Protein AF-A0A5Q4EZ90-F1 (afdb_monomer_lite)

Secondary structure (DSSP, 8-state):
-----------------------PPPP------------------PPPP--PPPP--EE---S-------------------S-PPPPPPPHHHHTTS----TTSPPPHHHHHHHHHHHT-TTS-TTPPPHHHHHHHHHHHHHSSSPPPHHHHGGGGG-S--TT--S-SSHHHHHHHHHHHHHHHHHHHHHHHH-GGG-----EEEEETTEEEEEHHHHHHHHHHHHGGGHHHHHHHHH-TTGGGGTHHHHHHHS-HHHHHHHEESSGGGGGSHHHHHHHHHHHHHHHHHHTTGGG-

Radius of gyration: 25.62 Å; chains: 1; bounding box: 93×75×55 Å

Foldseek 3Di:
DDDDDDDDDYDDDDDDDDDDDDDDDDDDDDDPDDFQFDDDDDDDDDDDDDDDDDDDWDFDDPDPDDPDPPPDDDDDDDDDDDDDDDPDPDPPVVLCPPDPPPLQDADDSVLLVVLQVLQPDPLADPQQAHSLLLLLLLLLCLLFQDNDDCVLPVVPNRPDDDPPRDSDPDSVRVSSNVSSSSSSSNNSNCCLVPPLVRDAGRFGWDQDPNDIHTQLQSSLLSNVVNCVSCVVRCVVQVVDPVSVVLSLLSVCSPDPVVVSCVRIDDVSVCSVDPNSSVSNSVSSSVSSVVSVVSHVD

Sequence (297 aa):
MMEIEQQRAEPAHQRLPHGHCPRQPPRSGTAIGHVRLRVGSARSQRPSPQHQAMPSIVCQSDREHSVSMAFGFPRATATCAHGNVAPEPEPWNTVMSSHPPDVTRPLDEQELDELEDYLNRESLPEDTMSLATLHGFLTAIVVGPSQTPPEHWLGRIWGDLEPEVALFVSEEEAGRITHLLFRLMNSIALELAERPAEFSPIHAAAEEDGEEIVLPEFWCEGFVRGTLVDRDSWQGLFDSREDALLVLPILAHAVERNEFESEVTGPTEVFWSDEGLELISQSTVALHAYWSPARSG

Structure (mmCIF, N/CA/C/O backbone):
data_AF-A0A5Q4EZ90-F1
#
_entry.id   AF-A0A5Q4EZ90-F1
#
loop_
_atom_site.group_PDB
_atom_site.id
_atom_site.type_symbol
_atom_site.label_atom_id
_atom_site.label_alt_id
_atom_site.label_comp_id
_atom_site.label_asym_id
_atom_site.label_entity_id
_atom_site.label_seq_id
_atom_site.pdbx_PDB_ins_code
_atom_site.Cartn_x
_atom_site.Cartn_y
_atom_site.Cartn_z
_atom_site.occupancy
_atom_site.B_iso_or_equiv
_atom_site.auth_seq_id
_atom_site.auth_comp_id
_atom_site.auth_asym_id
_atom_site.auth_atom_id
_atom_site.pdbx_PDB_model_num
ATOM 1 N N . MET A 1 1 ? 66.400 47.197 1.499 1.00 37.62 1 MET A N 1
ATOM 2 C CA . MET A 1 1 ? 66.056 46.531 2.772 1.00 37.62 1 MET A CA 1
ATOM 3 C C . MET A 1 1 ? 64.893 45.593 2.439 1.00 37.62 1 MET A C 1
ATOM 5 O O . MET A 1 1 ? 63.754 45.986 2.605 1.00 37.62 1 MET A O 1
ATOM 9 N N . MET A 1 2 ? 65.100 44.615 1.549 1.00 24.64 2 MET A N 1
ATOM 10 C CA . MET A 1 2 ? 65.705 43.282 1.764 1.00 24.64 2 MET A CA 1
ATOM 11 C C . MET A 1 2 ? 64.886 42.396 2.713 1.00 24.64 2 MET A C 1
ATOM 13 O O . MET A 1 2 ? 64.922 42.595 3.922 1.00 24.64 2 MET A O 1
ATOM 17 N N . GLU A 1 3 ? 64.192 41.428 2.111 1.00 36.31 3 GLU A N 1
ATOM 18 C CA . GLU A 1 3 ? 63.619 40.214 2.710 1.00 36.31 3 GLU A CA 1
ATOM 19 C C . GLU A 1 3 ? 64.728 39.179 3.000 1.00 36.31 3 GLU A C 1
ATOM 21 O O . GLU A 1 3 ? 65.625 39.066 2.168 1.00 36.31 3 GLU A O 1
ATOM 26 N N . ILE A 1 4 ? 64.639 38.414 4.108 1.00 30.59 4 ILE A N 1
ATOM 27 C CA . ILE A 1 4 ? 65.369 37.154 4.441 1.00 30.59 4 ILE A CA 1
ATOM 28 C C . ILE A 1 4 ? 64.595 36.436 5.585 1.00 30.59 4 ILE A C 1
ATOM 30 O O . ILE A 1 4 ? 64.136 37.140 6.481 1.00 30.59 4 ILE A O 1
ATOM 34 N N . GLU A 1 5 ? 64.425 35.104 5.721 1.00 32.78 5 GLU A N 1
ATOM 35 C CA . GLU A 1 5 ? 64.433 33.930 4.811 1.00 32.78 5 GLU A CA 1
ATOM 36 C C . GLU A 1 5 ? 63.674 32.733 5.481 1.00 32.78 5 GLU A C 1
ATOM 38 O O . GLU A 1 5 ? 63.707 32.575 6.695 1.00 32.78 5 GLU A O 1
ATOM 43 N N . GLN A 1 6 ? 63.041 31.876 4.662 1.00 36.78 6 GLN A N 1
ATOM 44 C CA . GLN A 1 6 ? 62.952 30.390 4.737 1.00 36.78 6 GLN A CA 1
ATOM 45 C C . GLN A 1 6 ? 62.430 29.581 5.966 1.00 36.78 6 GLN A C 1
ATOM 47 O O . GLN A 1 6 ? 63.052 29.462 7.013 1.00 36.78 6 GLN A O 1
ATOM 52 N N . GLN A 1 7 ? 61.354 28.825 5.683 1.00 35.12 7 GLN A N 1
ATOM 53 C CA . GLN A 1 7 ? 61.216 27.345 5.744 1.00 35.12 7 GLN A CA 1
ATOM 54 C C . GLN A 1 7 ? 61.821 26.500 6.895 1.00 35.12 7 GLN A C 1
ATOM 56 O O . GLN A 1 7 ? 63.036 26.358 7.009 1.00 35.12 7 GLN A O 1
ATOM 61 N N . ARG A 1 8 ? 60.971 25.638 7.491 1.00 31.30 8 ARG A N 1
ATOM 62 C CA . ARG A 1 8 ? 61.194 24.168 7.496 1.00 31.30 8 ARG A CA 1
ATOM 63 C C . ARG A 1 8 ? 59.901 23.374 7.749 1.00 31.30 8 ARG A C 1
ATOM 65 O O . ARG A 1 8 ? 58.984 23.893 8.374 1.00 31.30 8 ARG A O 1
ATOM 72 N N . ALA A 1 9 ? 59.847 22.127 7.276 1.00 30.36 9 ALA A N 1
ATOM 73 C CA . ALA A 1 9 ? 58.706 21.216 7.421 1.00 30.36 9 ALA A CA 1
ATOM 74 C C . ALA A 1 9 ? 59.038 19.982 8.290 1.00 30.36 9 ALA A C 1
ATOM 76 O O . ALA A 1 9 ? 60.169 19.505 8.229 1.00 30.36 9 ALA A O 1
ATOM 77 N N . GLU A 1 10 ? 58.006 19.473 8.987 1.00 31.11 10 GLU A N 1
ATOM 78 C CA . GLU A 1 10 ? 57.749 18.057 9.361 1.00 31.11 10 GLU A CA 1
ATOM 79 C C . GLU A 1 10 ? 58.745 17.255 10.254 1.00 31.11 10 GLU A C 1
ATOM 81 O O . GLU A 1 10 ? 59.905 17.644 10.391 1.00 31.11 10 GLU A O 1
ATOM 86 N N . PRO A 1 11 ? 58.357 16.083 10.837 1.00 43.47 11 PRO A N 1
ATOM 87 C CA . PRO A 1 11 ? 57.003 15.536 11.093 1.00 43.47 11 PRO A CA 1
ATOM 88 C C . PRO A 1 11 ? 56.773 14.859 12.488 1.00 43.47 11 PRO A C 1
ATOM 90 O O . PRO A 1 11 ? 57.701 14.548 13.227 1.00 43.47 11 PRO A O 1
ATOM 93 N N . ALA A 1 12 ? 55.501 14.495 12.736 1.00 33.19 12 ALA A N 1
ATOM 94 C CA . ALA A 1 12 ? 55.002 13.278 13.420 1.00 33.19 12 ALA A CA 1
ATOM 95 C C . ALA A 1 12 ? 55.087 13.028 14.961 1.00 33.19 12 ALA A C 1
ATOM 97 O O . ALA A 1 12 ? 56.001 13.417 15.678 1.00 33.19 12 ALA A O 1
ATOM 98 N N . HIS A 1 13 ? 54.110 12.207 15.395 1.00 32.62 13 HIS A N 1
ATOM 99 C CA . HIS A 1 13 ? 54.009 11.373 16.614 1.00 32.62 13 HIS A CA 1
ATOM 100 C C . HIS A 1 13 ? 53.613 11.985 17.977 1.00 32.62 13 HIS A C 1
ATOM 102 O O . HIS A 1 13 ? 54.459 12.199 18.843 1.00 32.62 13 HIS A O 1
ATOM 108 N N . GLN A 1 14 ? 52.303 11.985 18.269 1.00 34.34 14 GLN A N 1
ATOM 109 C CA . GLN A 1 14 ? 51.733 11.696 19.603 1.00 34.34 14 GLN A CA 1
ATOM 110 C C . GLN A 1 14 ? 50.512 10.768 19.418 1.00 34.34 14 GLN A C 1
ATOM 112 O O . GLN A 1 14 ? 49.566 11.121 18.732 1.00 34.34 14 GLN A O 1
ATOM 117 N N . ARG A 1 15 ? 50.637 9.470 19.735 1.00 31.86 15 ARG A N 1
ATOM 118 C CA . ARG A 1 15 ? 50.355 8.826 21.041 1.00 31.86 15 ARG A CA 1
ATOM 119 C C . ARG A 1 15 ? 48.855 8.655 21.333 1.00 31.86 15 ARG A C 1
ATOM 121 O O . ARG A 1 15 ? 48.231 9.525 21.926 1.00 31.86 15 ARG A O 1
ATOM 128 N N . LEU A 1 16 ? 48.339 7.463 21.022 1.00 34.03 16 LEU A N 1
ATOM 129 C CA . LEU A 1 16 ? 47.136 6.911 21.656 1.00 34.03 16 LEU A CA 1
ATOM 130 C C . LEU A 1 16 ? 47.405 6.621 23.146 1.00 34.03 16 LEU A C 1
ATOM 132 O O . LEU A 1 16 ? 48.451 6.044 23.462 1.00 34.03 16 LEU A O 1
ATOM 136 N N . PRO A 1 17 ? 46.455 6.911 24.047 1.00 34.31 17 PRO A N 1
ATOM 137 C CA . PRO A 1 17 ? 46.320 6.229 25.325 1.00 34.31 17 PRO A CA 1
ATOM 138 C C . PRO A 1 17 ? 45.136 5.245 25.295 1.00 34.31 17 PRO A C 1
ATOM 140 O O . PRO A 1 17 ? 44.018 5.603 24.934 1.00 34.31 17 PRO A O 1
ATOM 143 N N . HIS A 1 18 ? 45.367 4.001 25.717 1.00 34.03 18 HIS A N 1
ATOM 144 C CA . HIS A 1 18 ? 44.286 3.056 26.022 1.00 34.03 18 HIS A CA 1
ATOM 145 C C . HIS A 1 18 ? 43.546 3.482 27.301 1.00 34.03 18 HIS A C 1
ATOM 147 O O . HIS A 1 18 ? 44.197 3.870 28.271 1.00 34.03 18 HIS A O 1
ATOM 153 N N . GLY A 1 19 ? 42.219 3.314 27.361 1.00 29.20 19 GLY A N 1
ATOM 154 C CA . GLY A 1 19 ? 41.485 3.505 28.616 1.00 29.20 19 GLY A CA 1
ATOM 155 C C . GLY A 1 19 ? 39.963 3.375 28.531 1.00 29.20 19 GLY A C 1
ATOM 156 O O . GLY A 1 19 ? 39.289 4.339 28.211 1.00 29.20 19 GLY A O 1
ATOM 157 N N . HIS A 1 20 ? 39.460 2.207 28.945 1.00 29.45 20 HIS A N 1
ATOM 158 C CA . HIS A 1 20 ? 38.095 1.932 29.431 1.00 29.45 20 HIS A CA 1
ATOM 159 C C . HIS A 1 20 ? 36.878 2.091 28.494 1.00 29.45 20 HIS A C 1
ATOM 161 O O . HIS A 1 20 ? 36.493 3.173 28.073 1.00 29.45 20 HIS A O 1
ATOM 167 N N . CYS A 1 21 ? 36.165 0.971 28.339 1.00 36.47 21 CYS A N 1
ATOM 168 C CA . CYS A 1 21 ? 34.733 0.930 28.043 1.00 36.47 21 CYS A CA 1
ATOM 169 C C . CYS A 1 21 ? 33.926 1.467 29.240 1.00 36.47 21 CYS A C 1
ATOM 171 O O . CYS A 1 21 ? 34.202 1.080 30.383 1.00 36.47 21 CYS A O 1
ATOM 173 N N . PRO A 1 22 ? 32.897 2.292 28.984 1.00 33.47 22 PRO A N 1
ATOM 174 C CA . PRO A 1 22 ? 31.668 2.164 29.755 1.00 33.47 22 PRO A CA 1
ATOM 175 C C . PRO A 1 22 ? 30.370 2.329 28.937 1.00 33.47 22 PRO A C 1
ATOM 177 O O . PRO A 1 22 ? 30.147 3.354 28.306 1.00 33.47 22 PRO A O 1
ATOM 180 N N . ARG A 1 23 ? 29.448 1.393 29.205 1.00 30.19 23 ARG A N 1
ATOM 181 C CA . ARG A 1 23 ? 27.978 1.557 29.276 1.00 30.19 23 ARG A CA 1
ATOM 182 C C . ARG A 1 23 ? 27.154 1.603 27.979 1.00 30.19 23 ARG A C 1
ATOM 184 O O . ARG A 1 23 ? 27.494 2.222 26.983 1.00 30.19 23 ARG A O 1
ATOM 191 N N . GLN A 1 24 ? 26.016 0.919 28.095 1.00 31.03 24 GLN A N 1
ATOM 192 C CA . GLN A 1 24 ? 24.891 0.854 27.164 1.00 31.03 24 GLN A CA 1
ATOM 193 C C . GLN A 1 24 ? 24.251 2.241 26.952 1.00 31.03 24 GLN A C 1
ATOM 195 O O . GLN A 1 24 ? 24.265 3.045 27.891 1.00 31.03 24 GLN A O 1
ATOM 200 N N . PRO A 1 25 ? 23.600 2.495 25.801 1.00 32.81 25 PRO A N 1
ATOM 201 C CA . PRO A 1 25 ? 22.589 3.545 25.705 1.00 32.81 25 PRO A CA 1
ATOM 202 C C . PRO A 1 25 ? 21.359 3.188 26.574 1.00 32.81 25 PRO A C 1
ATOM 204 O O . PRO A 1 25 ? 21.117 2.006 26.847 1.00 32.81 25 PRO A O 1
ATOM 207 N N . PRO A 1 26 ? 20.599 4.182 27.065 1.00 31.34 26 PRO A N 1
ATOM 208 C CA . PRO A 1 26 ? 19.527 3.960 28.033 1.00 31.34 26 PRO A CA 1
ATOM 209 C C . PRO A 1 26 ? 18.243 3.392 27.408 1.00 31.34 26 PRO A C 1
ATOM 211 O O . PRO A 1 26 ? 17.870 3.737 26.292 1.00 31.34 26 PRO A O 1
ATOM 214 N N . ARG A 1 27 ? 17.510 2.591 28.193 1.00 33.97 27 ARG A N 1
ATOM 215 C CA . ARG A 1 27 ? 16.071 2.349 27.998 1.00 33.97 27 ARG A CA 1
ATOM 216 C C . ARG A 1 27 ? 15.270 3.434 28.722 1.00 33.97 27 ARG A C 1
ATOM 218 O O . ARG A 1 27 ? 15.378 3.505 29.942 1.00 33.97 27 ARG A O 1
ATOM 225 N N . SER A 1 28 ? 14.472 4.186 27.961 1.00 31.95 28 SER A N 1
ATOM 226 C CA . SER A 1 28 ? 13.398 5.147 28.315 1.00 31.95 28 SER A CA 1
ATOM 227 C C . SER A 1 28 ? 13.535 6.332 27.349 1.00 31.95 28 SER A C 1
ATOM 229 O O . SER A 1 28 ? 14.635 6.864 27.242 1.00 31.95 28 SER A O 1
ATOM 231 N N . GLY A 1 29 ? 12.524 6.828 26.651 1.00 24.14 29 GLY A N 1
ATOM 232 C CA . GLY A 1 29 ? 11.083 6.663 26.810 1.00 24.14 29 GLY A CA 1
ATOM 233 C C . GLY A 1 29 ? 10.426 8.014 26.499 1.00 24.14 29 GLY A C 1
ATOM 234 O O . GLY A 1 29 ? 10.921 9.038 26.961 1.00 24.14 29 GLY A O 1
ATOM 235 N N . THR A 1 30 ? 9.334 7.990 25.735 1.00 28.89 30 THR A N 1
ATOM 236 C CA . THR A 1 30 ? 8.411 9.116 25.495 1.00 28.89 30 THR A CA 1
ATOM 237 C C . THR A 1 30 ? 8.970 10.356 24.777 1.00 28.89 30 THR A C 1
ATOM 239 O O . THR A 1 30 ? 9.456 11.302 25.393 1.00 28.89 30 THR A O 1
ATOM 242 N N . ALA A 1 31 ? 8.697 10.424 23.474 1.00 23.52 31 ALA A N 1
ATOM 243 C CA . ALA A 1 31 ? 8.314 11.663 22.802 1.00 23.52 31 ALA A CA 1
ATOM 244 C C . ALA A 1 31 ? 7.257 11.309 21.744 1.00 23.52 31 ALA A C 1
ATOM 246 O O . ALA A 1 31 ? 7.601 10.906 20.638 1.00 23.52 31 ALA A O 1
ATOM 247 N N . ILE A 1 32 ? 5.972 11.398 22.106 1.00 30.72 32 ILE A N 1
ATOM 248 C CA . ILE A 1 32 ? 4.878 11.278 21.135 1.00 30.72 32 ILE A CA 1
ATOM 249 C C . ILE A 1 32 ? 4.871 12.584 20.339 1.00 30.72 32 ILE A C 1
ATOM 251 O O . ILE A 1 32 ? 4.375 13.608 20.813 1.00 30.72 32 ILE A O 1
ATOM 255 N N . GLY A 1 33 ? 5.505 12.564 19.168 1.00 24.33 33 GLY A N 1
ATOM 256 C CA . GLY A 1 33 ? 5.321 13.595 18.157 1.00 24.33 33 GLY A CA 1
ATOM 257 C C . GLY A 1 33 ? 3.966 13.381 17.496 1.00 24.33 33 GLY A C 1
ATOM 258 O O . GLY A 1 33 ? 3.669 12.273 17.060 1.00 24.33 33 GLY A O 1
ATOM 259 N N . HIS A 1 34 ? 3.138 14.422 17.438 1.00 28.33 34 HIS A N 1
ATOM 260 C CA . HIS A 1 34 ? 1.923 14.372 16.634 1.00 28.33 34 HIS A CA 1
ATOM 261 C C . HIS A 1 34 ? 2.324 14.349 15.158 1.00 28.33 34 HIS A C 1
ATOM 263 O O . HIS A 1 34 ? 2.728 15.382 14.621 1.00 28.33 34 HIS A O 1
ATOM 269 N N . VAL A 1 35 ? 2.201 13.186 14.517 1.00 29.05 35 VAL A N 1
ATOM 270 C CA . VAL A 1 35 ? 2.175 13.106 13.056 1.00 29.05 35 VAL A CA 1
ATOM 271 C C . VAL A 1 35 ? 0.985 13.941 12.588 1.00 29.05 35 VAL A C 1
ATOM 273 O O . VAL A 1 35 ? -0.100 13.883 13.165 1.00 29.05 35 VAL A O 1
ATOM 276 N N . ARG A 1 36 ? 1.214 14.800 11.597 1.00 28.64 36 ARG A N 1
ATOM 277 C CA . ARG A 1 36 ? 0.148 15.518 10.903 1.00 28.64 36 ARG A CA 1
ATOM 278 C C . ARG A 1 36 ? 0.074 14.969 9.499 1.00 28.64 36 ARG A C 1
ATOM 280 O O . ARG A 1 36 ? 0.911 15.311 8.668 1.00 28.64 36 ARG A O 1
ATOM 287 N N . LEU A 1 37 ? -0.951 14.177 9.225 1.00 28.17 37 LEU A N 1
ATOM 288 C CA . LEU A 1 37 ? -1.293 13.856 7.853 1.00 28.17 37 LEU A CA 1
ATOM 289 C C . LEU A 1 37 ? -1.642 15.133 7.096 1.00 28.17 37 LEU A C 1
ATOM 291 O O . LEU A 1 37 ? -2.328 16.032 7.594 1.00 28.17 37 LEU A O 1
ATOM 295 N N . ARG A 1 38 ? -1.183 15.201 5.850 1.00 36.47 38 ARG A N 1
ATOM 296 C CA . ARG A 1 38 ? -1.603 16.239 4.921 1.00 36.47 38 ARG A CA 1
ATOM 297 C C . ARG A 1 38 ? -1.860 15.642 3.553 1.00 36.47 38 ARG A C 1
ATOM 299 O O . ARG A 1 38 ? -0.942 15.203 2.868 1.00 36.47 38 ARG A O 1
ATOM 306 N N . VAL A 1 39 ? -3.113 15.713 3.115 1.00 30.88 39 VAL A N 1
ATOM 307 C CA . VAL A 1 39 ? -3.498 15.339 1.752 1.00 30.88 39 VAL A CA 1
ATOM 308 C C . VAL A 1 39 ? -2.927 16.378 0.778 1.00 30.88 39 VAL A C 1
ATOM 310 O O . VAL A 1 39 ? -3.417 17.504 0.654 1.00 30.88 39 VAL A O 1
ATOM 313 N N . GLY A 1 40 ? -1.829 16.024 0.110 1.00 27.34 40 GLY A N 1
ATOM 314 C CA . GLY A 1 40 ? -1.110 16.912 -0.800 1.00 27.34 40 GLY A CA 1
ATOM 315 C C . GLY A 1 40 ? -1.835 17.117 -2.133 1.00 27.34 40 GLY A C 1
ATOM 316 O O . GLY A 1 40 ? -1.675 16.326 -3.056 1.00 27.34 40 GLY A O 1
ATOM 317 N N . SER A 1 41 ? -2.576 18.221 -2.300 1.00 30.38 41 SER A N 1
ATOM 318 C CA . SER A 1 41 ? -3.126 18.578 -3.619 1.00 30.38 41 SER A CA 1
ATOM 319 C C . SER A 1 41 ? -2.026 19.107 -4.558 1.00 30.38 41 SER A C 1
ATOM 321 O O . SER A 1 41 ? -1.677 20.296 -4.521 1.00 30.38 41 SER A O 1
ATOM 323 N N . ALA A 1 42 ? -1.494 18.260 -5.437 1.00 33.06 42 ALA A N 1
ATOM 324 C CA . ALA A 1 42 ? -0.508 18.677 -6.430 1.00 33.06 42 ALA A CA 1
ATOM 325 C C . ALA A 1 42 ? -1.124 19.640 -7.470 1.00 33.06 42 ALA A C 1
ATOM 327 O O . ALA A 1 42 ? -2.090 19.322 -8.167 1.00 33.06 42 ALA A O 1
ATOM 328 N N . ARG A 1 43 ? -0.563 20.850 -7.614 1.00 28.62 43 ARG A N 1
ATOM 329 C CA . ARG A 1 43 ? -1.000 21.797 -8.656 1.00 28.62 43 ARG A CA 1
ATOM 330 C C . ARG A 1 43 ? -0.368 21.455 -10.002 1.00 28.62 43 ARG A C 1
ATOM 332 O O . ARG A 1 43 ? 0.782 21.802 -10.250 1.00 28.62 43 ARG A O 1
ATOM 339 N N . SER A 1 44 ? -1.175 20.885 -10.897 1.00 28.80 44 SER A N 1
ATOM 340 C CA . SER A 1 44 ? -0.841 20.617 -12.303 1.00 28.80 44 SER A CA 1
ATOM 341 C C . SER A 1 44 ? -0.062 21.759 -12.985 1.00 28.80 44 SER A C 1
ATOM 343 O O . SER A 1 44 ? -0.634 22.805 -13.318 1.00 28.80 44 SER A O 1
ATOM 345 N N . GLN A 1 45 ? 1.190 21.486 -13.354 1.00 30.33 45 GLN A N 1
ATOM 346 C CA . GLN A 1 45 ? 1.814 22.045 -14.552 1.00 30.33 45 GLN A CA 1
ATOM 347 C C . GLN A 1 45 ? 2.178 20.884 -15.480 1.00 30.33 45 GLN A C 1
ATOM 349 O O . GLN A 1 45 ? 2.948 20.007 -15.111 1.00 30.33 45 GLN A O 1
ATOM 354 N N . ARG A 1 46 ? 1.585 20.855 -16.679 1.00 28.72 46 ARG A N 1
ATOM 355 C CA . ARG A 1 46 ? 1.780 19.770 -17.653 1.00 28.72 46 ARG A CA 1
ATOM 356 C C . ARG A 1 46 ? 3.172 19.828 -18.297 1.00 28.72 46 ARG A C 1
ATOM 358 O O . ARG A 1 46 ? 3.486 20.859 -18.896 1.00 28.72 46 ARG A O 1
ATOM 365 N N . PRO A 1 47 ? 3.902 18.706 -18.374 1.00 28.70 47 PRO A N 1
ATOM 366 C CA . PRO A 1 47 ? 4.832 18.437 -19.462 1.00 28.70 47 PRO A CA 1
ATOM 367 C C . PRO A 1 47 ? 4.083 17.852 -20.674 1.00 28.70 47 PRO A C 1
ATOM 369 O O . PRO A 1 47 ? 3.052 17.191 -20.543 1.00 28.70 47 PRO A O 1
ATOM 372 N N . SER A 1 48 ? 4.605 18.090 -21.878 1.00 24.75 48 SER A N 1
ATOM 373 C CA . SER A 1 48 ? 4.121 17.452 -23.113 1.00 24.75 48 SER A CA 1
ATOM 374 C C . SER A 1 48 ? 4.691 16.033 -23.255 1.00 24.75 48 SER A C 1
ATOM 376 O O . SER A 1 48 ? 5.824 15.806 -22.829 1.00 24.75 48 SER A O 1
ATOM 378 N N . PRO A 1 49 ? 3.982 15.087 -23.900 1.00 29.89 49 PRO A N 1
ATOM 379 C CA . PRO A 1 49 ? 4.429 13.702 -23.971 1.00 29.89 49 PRO A CA 1
ATOM 380 C C . PRO A 1 49 ? 5.653 13.555 -24.880 1.00 29.89 49 PRO A C 1
ATOM 382 O O . PRO A 1 49 ? 5.590 13.807 -26.085 1.00 29.89 49 PRO A O 1
ATOM 385 N N . GLN A 1 50 ? 6.754 13.078 -24.307 1.00 29.03 50 GLN A N 1
ATOM 386 C CA . GLN A 1 50 ? 7.834 12.434 -25.044 1.00 29.03 50 GLN A CA 1
ATOM 387 C C . GLN A 1 50 ? 7.970 11.018 -24.492 1.00 29.03 50 GLN A C 1
ATOM 389 O O . GLN A 1 50 ? 8.192 10.848 -23.298 1.00 29.03 50 GLN A O 1
ATOM 394 N N . HIS A 1 51 ? 7.825 10.003 -25.349 1.00 32.16 51 HIS A N 1
ATOM 395 C CA . HIS A 1 51 ? 8.204 8.640 -24.986 1.00 32.16 51 HIS A CA 1
ATOM 396 C C . HIS A 1 51 ? 9.718 8.605 -24.755 1.00 32.16 51 HIS A C 1
ATOM 398 O O . HIS A 1 51 ? 10.491 8.533 -25.710 1.00 32.16 51 HIS A O 1
ATOM 404 N N . GLN A 1 52 ? 10.131 8.653 -23.492 1.00 28.58 52 GLN A N 1
ATOM 405 C CA . GLN A 1 52 ? 11.463 8.224 -23.095 1.00 28.58 52 GLN A CA 1
ATOM 406 C C . GLN A 1 52 ? 11.385 6.731 -22.785 1.00 28.58 52 GLN A C 1
ATOM 408 O O . GLN A 1 52 ? 10.585 6.299 -21.960 1.00 28.58 52 GLN A O 1
ATOM 413 N N . ALA A 1 53 ? 12.169 5.936 -23.509 1.00 27.48 53 ALA A N 1
ATOM 414 C CA . ALA A 1 53 ? 12.322 4.524 -23.196 1.00 27.48 53 ALA A CA 1
ATOM 415 C C . ALA A 1 53 ? 13.146 4.393 -21.909 1.00 27.48 53 ALA A C 1
ATOM 417 O O . ALA A 1 53 ? 14.195 5.030 -21.791 1.00 27.48 53 ALA A O 1
ATOM 418 N N . MET A 1 54 ? 12.686 3.557 -20.976 1.00 27.52 54 MET A N 1
ATOM 419 C CA . MET A 1 54 ? 13.436 3.218 -19.765 1.00 27.52 54 MET A CA 1
ATOM 420 C C . MET A 1 54 ? 14.840 2.697 -20.135 1.00 27.52 54 MET A C 1
ATOM 422 O O . MET A 1 54 ? 14.952 1.831 -21.013 1.00 27.52 54 MET A O 1
ATOM 426 N N . PRO A 1 55 ? 15.921 3.189 -19.501 1.00 30.02 55 PRO A N 1
ATOM 427 C CA . PRO A 1 55 ? 17.249 2.618 -19.688 1.00 30.02 55 PRO A CA 1
ATOM 428 C C . PRO A 1 55 ? 17.275 1.179 -19.156 1.00 30.02 55 PRO A C 1
ATOM 430 O O . PRO A 1 55 ? 16.659 0.863 -18.142 1.00 30.02 55 PRO A O 1
ATOM 433 N N . SER A 1 56 ? 17.983 0.288 -19.851 1.00 31.23 56 SER A N 1
ATOM 434 C CA . SER A 1 56 ? 17.920 -1.154 -19.593 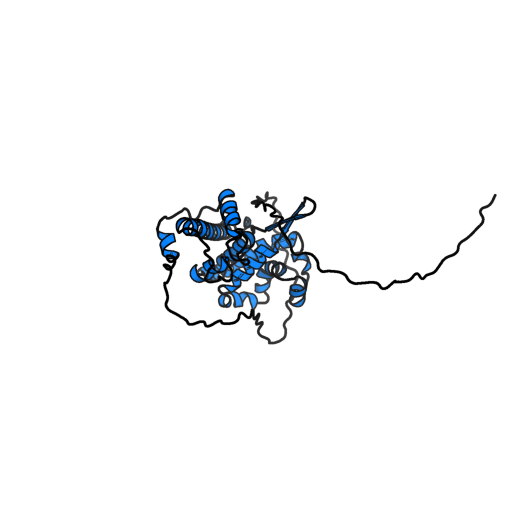1.00 31.23 56 SER A CA 1
ATOM 435 C C . SER A 1 56 ? 18.488 -1.549 -18.221 1.00 31.23 56 SER A C 1
ATOM 437 O O . SER A 1 56 ? 19.703 -1.651 -18.051 1.00 31.23 56 SER A O 1
ATOM 439 N N . ILE A 1 57 ? 17.595 -1.825 -17.269 1.00 37.75 57 ILE A N 1
ATOM 440 C CA . ILE A 1 57 ? 17.890 -2.476 -15.985 1.00 37.75 57 ILE A CA 1
ATOM 441 C C . ILE A 1 57 ? 18.015 -3.997 -16.205 1.00 37.75 57 ILE A C 1
ATOM 443 O O . ILE A 1 57 ? 17.386 -4.583 -17.092 1.00 37.75 57 ILE A O 1
ATOM 447 N N . VAL A 1 58 ? 18.888 -4.647 -15.436 1.00 37.28 58 VAL A N 1
ATOM 448 C CA . VAL A 1 58 ? 19.284 -6.051 -15.581 1.00 37.28 58 VAL A CA 1
ATOM 449 C C . VAL A 1 58 ? 19.175 -6.757 -14.226 1.00 37.28 58 VAL A C 1
ATOM 451 O O . VAL A 1 58 ? 20.041 -6.619 -13.365 1.00 37.28 58 VAL A O 1
ATOM 454 N N . CYS A 1 59 ? 18.140 -7.576 -14.043 1.00 35.75 59 CYS A N 1
ATOM 455 C CA . CYS A 1 59 ? 18.094 -8.541 -12.939 1.00 35.75 59 CYS A CA 1
ATOM 456 C C . CYS A 1 59 ? 19.125 -9.660 -13.179 1.00 35.75 59 CYS A C 1
ATOM 458 O O . CYS A 1 59 ? 19.256 -10.151 -14.310 1.00 35.75 59 CYS A O 1
ATOM 460 N N . GLN A 1 60 ? 19.862 -10.068 -12.141 1.00 34.12 60 GLN A N 1
ATOM 461 C CA . GLN A 1 60 ? 20.830 -11.164 -12.240 1.00 34.12 60 GLN A CA 1
ATOM 462 C C . GLN A 1 60 ? 20.185 -12.524 -11.942 1.00 34.12 60 GLN A C 1
ATOM 464 O O . GLN A 1 60 ? 19.997 -12.857 -10.780 1.00 34.12 60 GLN A O 1
ATOM 469 N N . SER A 1 61 ? 19.972 -13.368 -12.960 1.00 35.88 61 SER A N 1
ATOM 470 C CA . SER A 1 61 ? 19.950 -14.836 -12.776 1.00 35.88 61 SER A CA 1
ATOM 471 C C . SER A 1 61 ? 19.915 -15.639 -14.090 1.00 35.88 61 SER A C 1
ATOM 473 O O . SER A 1 61 ? 18.908 -16.226 -14.461 1.00 35.88 61 SER A O 1
ATOM 475 N N . ASP A 1 62 ? 21.073 -15.811 -14.740 1.00 32.94 62 ASP A N 1
ATOM 476 C CA . ASP A 1 62 ? 21.304 -16.961 -15.644 1.00 32.94 62 ASP A CA 1
ATOM 477 C C . ASP A 1 62 ? 21.774 -18.189 -14.831 1.00 32.94 62 ASP A C 1
ATOM 479 O O . ASP A 1 62 ? 22.863 -18.734 -15.037 1.00 32.94 62 ASP A O 1
ATOM 483 N N . ARG A 1 63 ? 20.972 -18.609 -13.840 1.00 29.78 63 ARG A N 1
ATOM 484 C CA . ARG A 1 63 ? 21.116 -19.896 -13.132 1.00 29.78 63 ARG A CA 1
ATOM 485 C C . ARG A 1 63 ? 19.753 -20.397 -12.678 1.00 29.78 63 ARG A C 1
ATOM 487 O O . ARG A 1 63 ? 19.073 -19.701 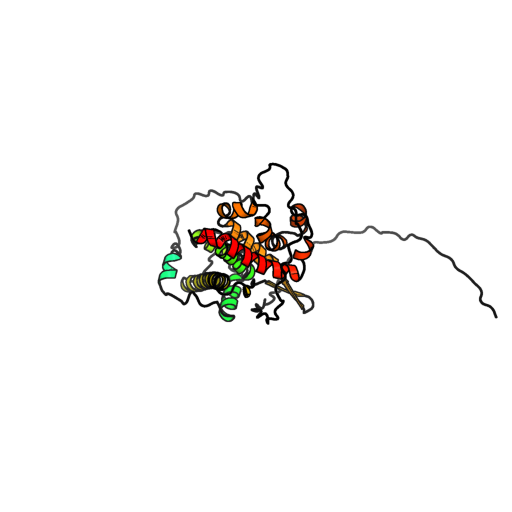-11.937 1.00 29.78 63 ARG A O 1
ATOM 494 N N . GLU A 1 64 ? 19.423 -21.635 -13.038 1.00 29.77 64 GLU A N 1
ATOM 495 C CA . GLU A 1 64 ? 18.213 -22.348 -12.606 1.00 29.77 64 GLU A CA 1
ATOM 496 C C . GLU A 1 64 ? 18.191 -22.567 -11.080 1.00 29.77 64 GLU A C 1
ATOM 498 O O . GLU A 1 64 ? 18.555 -23.628 -10.577 1.00 29.77 64 GLU A O 1
ATOM 503 N N . HIS A 1 65 ? 17.760 -21.555 -10.330 1.00 26.41 65 HIS A N 1
ATOM 504 C CA . HIS A 1 65 ? 17.342 -21.677 -8.939 1.00 26.41 65 HIS A CA 1
ATOM 505 C C . HIS A 1 65 ? 16.018 -20.934 -8.793 1.00 26.41 65 HIS A C 1
ATOM 507 O O . HIS A 1 65 ? 15.945 -19.734 -9.035 1.00 26.41 65 HIS A O 1
ATOM 513 N N . SER A 1 66 ? 14.973 -21.665 -8.404 1.00 25.25 66 SER A N 1
ATOM 514 C CA . SER A 1 66 ? 13.696 -21.082 -7.989 1.00 25.25 66 SER A CA 1
ATOM 515 C C . SER A 1 66 ? 13.953 -20.023 -6.913 1.00 25.25 66 SER A C 1
ATOM 517 O O . SER A 1 66 ? 14.537 -20.343 -5.873 1.00 25.25 66 SER A O 1
ATOM 519 N N . VAL A 1 67 ? 13.535 -18.778 -7.166 1.00 28.31 67 VAL A N 1
ATOM 520 C CA . VAL A 1 67 ? 13.649 -17.667 -6.210 1.00 28.31 67 VAL A CA 1
ATOM 521 C C . VAL A 1 67 ? 12.629 -17.883 -5.094 1.00 28.31 67 VAL A C 1
ATOM 523 O O . VAL A 1 67 ? 11.513 -17.370 -5.098 1.00 28.31 67 VAL A O 1
ATOM 526 N N . SER A 1 68 ? 13.007 -18.717 -4.131 1.00 27.31 68 SER A N 1
ATOM 527 C CA . SER A 1 68 ? 12.200 -19.014 -2.956 1.00 27.31 68 SER A CA 1
ATOM 528 C C . SER A 1 68 ? 12.527 -18.017 -1.844 1.00 27.31 68 SER A C 1
ATOM 530 O O . SER A 1 68 ? 13.338 -18.304 -0.963 1.00 27.31 68 SER A O 1
ATOM 532 N N . MET A 1 69 ? 11.882 -16.843 -1.864 1.00 30.67 69 MET A N 1
ATOM 533 C CA . MET A 1 69 ? 11.858 -15.949 -0.699 1.00 30.67 69 MET A CA 1
ATOM 534 C C . MET A 1 69 ? 11.051 -16.597 0.436 1.00 30.67 69 MET A C 1
ATOM 536 O O . MET A 1 69 ? 9.831 -16.416 0.564 1.00 30.67 69 MET A O 1
ATOM 540 N N . ALA A 1 70 ? 11.750 -17.404 1.231 1.00 26.67 70 ALA A N 1
ATOM 541 C CA . ALA A 1 70 ? 11.218 -18.167 2.347 1.00 26.67 70 ALA A CA 1
ATOM 542 C C . ALA A 1 70 ? 11.199 -17.330 3.637 1.00 26.67 70 ALA A C 1
ATOM 544 O O . ALA A 1 70 ? 12.062 -17.473 4.503 1.00 26.67 70 ALA A O 1
ATOM 545 N N . PHE A 1 71 ? 10.167 -16.498 3.795 1.00 32.81 71 PHE A N 1
ATOM 546 C CA . PHE A 1 71 ? 9.820 -15.907 5.090 1.00 32.81 71 PHE A CA 1
ATOM 547 C C . PHE A 1 71 ? 9.288 -17.012 6.016 1.00 32.81 71 PHE A C 1
ATOM 549 O O . PHE A 1 71 ? 8.133 -17.433 5.929 1.00 32.81 71 PHE A O 1
ATOM 556 N N . GLY A 1 72 ? 10.178 -17.564 6.840 1.00 24.02 72 GLY A N 1
ATOM 557 C CA . GLY A 1 72 ? 9.905 -18.742 7.656 1.00 24.02 72 GLY A CA 1
ATOM 558 C C . GLY A 1 72 ? 9.241 -18.413 8.990 1.00 24.02 72 GLY A C 1
ATOM 559 O O . GLY A 1 72 ? 9.938 -18.108 9.953 1.00 24.02 72 GLY A O 1
ATOM 560 N N . PHE A 1 73 ? 7.921 -18.591 9.080 1.00 27.58 73 PHE A N 1
ATOM 561 C CA . PHE A 1 73 ? 7.194 -18.578 10.355 1.00 27.58 73 PHE A CA 1
ATOM 562 C C . PHE A 1 73 ? 6.930 -20.006 10.874 1.00 27.58 73 PHE A C 1
ATOM 564 O O . PHE A 1 73 ? 6.525 -20.886 10.104 1.00 27.58 73 PHE A O 1
ATOM 571 N N . PRO A 1 74 ? 7.164 -20.288 12.172 1.00 26.38 74 PRO A N 1
ATOM 572 C CA . PRO A 1 74 ? 6.981 -21.618 12.738 1.00 26.38 74 PRO A CA 1
ATOM 573 C C . PRO A 1 74 ? 5.496 -21.971 12.886 1.00 26.38 74 PRO A C 1
ATOM 575 O O . PRO A 1 74 ? 4.713 -21.272 13.524 1.00 26.38 74 PRO A O 1
ATOM 578 N N . ARG A 1 75 ? 5.111 -23.128 12.343 1.00 27.94 75 ARG A N 1
ATOM 579 C CA . ARG A 1 75 ? 3.737 -23.640 12.386 1.00 27.94 75 ARG A CA 1
ATOM 580 C C . ARG A 1 75 ? 3.381 -24.151 13.791 1.00 27.94 75 ARG A C 1
ATOM 582 O O . ARG A 1 75 ? 3.609 -25.320 14.101 1.00 27.94 75 ARG A O 1
ATOM 589 N N . ALA A 1 76 ? 2.817 -23.290 14.634 1.00 27.03 76 ALA A N 1
ATOM 590 C CA . ALA A 1 76 ? 2.365 -23.656 15.975 1.00 27.03 76 ALA A CA 1
ATOM 591 C C . ALA A 1 76 ? 1.019 -24.406 15.936 1.00 27.03 76 ALA A C 1
ATOM 593 O O . ALA A 1 76 ? -0.038 -23.822 15.713 1.00 27.03 76 ALA A O 1
ATOM 594 N N . THR A 1 77 ? 1.038 -25.718 16.184 1.00 31.89 77 THR A N 1
ATOM 595 C CA . THR A 1 77 ? -0.179 -26.490 16.479 1.00 31.89 77 THR A CA 1
ATOM 596 C C . THR A 1 77 ? -0.409 -26.536 17.987 1.00 31.89 77 THR A C 1
ATOM 598 O O . THR A 1 77 ? 0.333 -27.224 18.690 1.00 31.89 77 THR A O 1
ATOM 601 N N . ALA A 1 78 ? -1.449 -25.863 18.479 1.00 27.42 78 ALA A N 1
ATOM 602 C CA . ALA A 1 78 ? -1.873 -25.940 19.875 1.00 27.42 78 ALA A CA 1
ATOM 603 C C . ALA A 1 78 ? -3.317 -26.458 19.983 1.00 27.42 78 ALA A C 1
ATOM 605 O O . ALA A 1 78 ? -4.259 -25.829 19.511 1.00 27.42 78 ALA A O 1
ATOM 606 N N . THR A 1 79 ? -3.490 -27.611 20.630 1.00 35.09 79 THR A N 1
ATOM 607 C CA . THR A 1 79 ? -4.792 -28.168 21.029 1.00 35.09 79 THR A CA 1
ATOM 608 C C . THR A 1 79 ? -4.852 -28.277 22.546 1.00 35.09 79 THR A C 1
ATOM 610 O O . THR A 1 79 ? -4.098 -29.059 23.114 1.00 35.09 79 THR A O 1
ATOM 613 N N . CYS A 1 80 ? -5.751 -27.515 23.180 1.00 25.41 80 CYS A N 1
ATOM 614 C CA . CYS A 1 80 ? -6.301 -27.634 24.548 1.00 25.41 80 CYS A CA 1
ATOM 615 C C . CYS A 1 80 ? -7.090 -26.338 24.847 1.00 25.41 80 CYS A C 1
ATOM 617 O O . CYS A 1 80 ? -6.756 -25.306 24.286 1.00 25.41 80 CYS A O 1
ATOM 619 N N . ALA A 1 81 ? -8.079 -26.263 25.739 1.00 29.14 81 ALA A N 1
ATOM 620 C CA . ALA A 1 81 ? -9.019 -27.255 26.265 1.00 29.14 81 ALA A CA 1
ATOM 621 C C . ALA A 1 81 ? -10.237 -26.482 26.830 1.00 29.14 81 ALA A C 1
ATOM 623 O O . ALA A 1 81 ? -10.104 -25.337 27.246 1.00 29.14 81 ALA A O 1
ATOM 624 N N . HIS A 1 82 ? -11.422 -27.096 26.840 1.00 39.25 82 HIS A N 1
ATOM 625 C CA . HIS A 1 82 ? -12.702 -26.448 27.168 1.00 39.25 82 HIS A CA 1
ATOM 626 C C . HIS A 1 82 ? -12.727 -25.690 28.515 1.00 39.25 82 HIS A C 1
ATOM 628 O O . HIS A 1 82 ? -12.579 -26.306 29.571 1.00 39.25 82 HIS A O 1
ATOM 634 N N . GLY A 1 83 ? -13.054 -24.393 28.481 1.00 31.75 83 GLY A N 1
ATOM 635 C CA . GLY A 1 83 ? -13.364 -23.595 29.673 1.00 31.75 83 GLY A CA 1
ATOM 636 C C . GLY A 1 83 ? -13.775 -22.157 29.340 1.00 31.75 83 GLY A C 1
ATOM 637 O O . GLY A 1 83 ? -12.910 -21.324 29.129 1.00 31.75 83 GLY A O 1
ATOM 638 N N . ASN A 1 84 ? -15.086 -21.882 29.329 1.00 34.31 84 ASN A N 1
ATOM 639 C CA . ASN A 1 84 ? -15.710 -20.561 29.126 1.00 34.31 84 ASN A CA 1
ATOM 640 C C . ASN A 1 84 ? -15.189 -19.750 27.924 1.00 34.31 84 ASN A C 1
ATOM 642 O O . ASN A 1 84 ? -14.435 -18.793 28.069 1.00 34.31 84 ASN A O 1
ATOM 646 N N . VAL A 1 85 ? -15.695 -20.105 26.743 1.00 31.88 85 VAL A N 1
ATOM 647 C CA . VAL A 1 85 ? -15.590 -19.300 25.519 1.00 31.88 85 VAL A CA 1
ATOM 648 C C . VAL A 1 85 ? -16.283 -17.949 25.759 1.00 31.88 85 VAL A C 1
ATOM 650 O O . VAL A 1 85 ? -17.483 -17.918 26.045 1.00 31.88 85 VAL A O 1
ATOM 653 N N . ALA A 1 86 ? -15.531 -16.846 25.679 1.00 31.34 86 ALA A N 1
ATOM 654 C CA . ALA A 1 86 ? -16.115 -15.519 25.473 1.00 31.34 86 ALA A CA 1
ATOM 655 C C . ALA A 1 86 ? -16.915 -15.548 24.158 1.00 31.34 86 ALA A C 1
ATOM 657 O O . ALA A 1 86 ? -16.493 -16.271 23.256 1.00 31.34 86 ALA A O 1
ATOM 658 N N . PRO A 1 87 ? -18.055 -14.840 24.029 1.00 33.97 87 PRO A N 1
ATOM 659 C CA . PRO A 1 87 ? -18.824 -14.865 22.785 1.00 33.97 87 PRO A CA 1
ATOM 660 C C . PRO A 1 87 ? -17.897 -14.541 21.610 1.00 33.97 87 PRO A C 1
ATOM 662 O O . PRO A 1 87 ? -17.180 -13.541 21.664 1.00 33.97 87 PRO A O 1
ATOM 665 N N . GLU A 1 88 ? -17.872 -15.413 20.595 1.00 32.16 88 GLU A N 1
ATOM 666 C CA . GLU A 1 88 ? -17.113 -15.137 19.375 1.00 32.16 88 GLU A CA 1
ATOM 667 C C . GLU A 1 88 ? -17.595 -13.791 18.818 1.00 32.16 88 GLU A C 1
ATOM 669 O O . GLU A 1 88 ? -18.811 -13.569 18.775 1.00 32.16 88 GLU A O 1
ATOM 674 N N . PRO A 1 89 ? -16.686 -12.874 18.437 1.00 43.25 89 PRO A N 1
ATOM 675 C CA . PRO A 1 89 ? -17.094 -11.619 17.828 1.00 43.25 89 PRO A CA 1
ATOM 676 C C . PRO A 1 89 ? -17.912 -11.927 16.570 1.00 43.25 89 PRO A C 1
ATOM 678 O O . PRO A 1 89 ? -17.509 -12.768 15.761 1.00 43.25 89 PRO A O 1
ATOM 681 N N . GLU A 1 90 ? -19.064 -11.264 16.427 1.00 39.44 90 GLU A N 1
ATOM 682 C CA . GLU A 1 90 ? -19.955 -11.442 15.276 1.00 39.44 90 GLU A CA 1
ATOM 683 C C . GLU A 1 90 ? -19.151 -11.340 13.968 1.00 39.44 90 GLU A C 1
ATOM 685 O O . GLU A 1 90 ? -18.341 -10.417 13.812 1.00 39.44 90 GLU A O 1
ATOM 690 N N . PRO A 1 91 ? -19.331 -12.279 13.021 1.00 49.19 91 PRO A N 1
ATOM 691 C CA . PRO A 1 91 ? -18.526 -12.296 11.815 1.00 49.19 91 PRO A CA 1
ATOM 692 C C . PRO A 1 91 ? -18.746 -10.999 11.026 1.00 49.19 91 PRO A C 1
ATOM 694 O O . PRO A 1 91 ? -19.863 -10.496 10.891 1.00 49.19 91 PRO A O 1
ATOM 697 N N . TRP A 1 92 ? -17.651 -10.447 10.499 1.00 42.09 92 TRP A N 1
ATOM 698 C CA . TRP A 1 92 ? -17.592 -9.112 9.885 1.00 42.09 92 TRP A CA 1
ATOM 699 C C . TRP A 1 92 ? -18.638 -8.889 8.772 1.00 42.09 92 TRP A C 1
ATOM 701 O O . TRP A 1 92 ? -19.090 -7.765 8.548 1.00 42.09 92 TRP A O 1
ATOM 711 N N . ASN A 1 93 ? -19.083 -9.961 8.111 1.00 46.38 93 ASN A N 1
ATOM 712 C CA . ASN A 1 93 ? -20.133 -9.945 7.092 1.00 46.38 93 ASN A CA 1
ATOM 713 C C . ASN A 1 93 ? -21.527 -9.552 7.639 1.00 46.38 93 ASN A C 1
ATOM 715 O O . ASN A 1 93 ? -22.309 -8.921 6.920 1.00 46.38 93 ASN A O 1
ATOM 719 N N . THR A 1 94 ? -21.834 -9.858 8.904 1.00 43.50 94 THR A N 1
ATOM 720 C CA . THR A 1 94 ? -23.065 -9.427 9.586 1.00 43.50 94 THR A CA 1
ATOM 721 C C . THR A 1 94 ? -23.068 -7.909 9.784 1.00 43.50 94 THR A C 1
ATOM 723 O O . THR A 1 94 ? -24.061 -7.243 9.481 1.00 43.50 94 THR A O 1
ATOM 726 N N . VAL A 1 95 ? -21.935 -7.340 10.213 1.00 47.31 95 VAL A N 1
ATOM 727 C CA . VAL A 1 95 ? -21.781 -5.901 10.500 1.00 47.31 95 VAL A CA 1
ATOM 728 C C . VAL A 1 95 ? -22.027 -5.050 9.247 1.00 47.31 95 VAL A C 1
ATOM 730 O O . VAL A 1 95 ? -22.792 -4.080 9.294 1.00 47.31 95 VAL A O 1
ATOM 733 N N . MET A 1 96 ? -21.474 -5.471 8.101 1.00 47.06 96 MET A N 1
ATOM 734 C CA . MET A 1 96 ? -21.615 -4.786 6.804 1.00 47.06 96 MET A CA 1
ATOM 735 C C . MET A 1 96 ? -23.056 -4.715 6.263 1.00 47.06 96 MET A C 1
ATOM 737 O O . MET A 1 96 ? -23.317 -3.960 5.330 1.00 47.06 96 MET A O 1
ATOM 741 N N . SER A 1 97 ? -23.999 -5.484 6.818 1.00 47.88 97 SER A N 1
ATOM 742 C CA . SER A 1 97 ? -25.372 -5.580 6.297 1.00 47.88 97 SER A CA 1
ATOM 743 C C . SER A 1 97 ? -26.359 -4.569 6.908 1.00 47.88 97 SER A C 1
ATOM 745 O O . SER A 1 97 ? -27.487 -4.454 6.429 1.00 47.88 97 SER A O 1
ATOM 747 N N . SER A 1 98 ? -25.983 -3.866 7.984 1.00 42.47 98 SER A N 1
ATOM 748 C CA . SER A 1 98 ? -26.931 -3.105 8.825 1.00 42.47 98 SER A CA 1
ATOM 749 C C . SER A 1 98 ? -27.232 -1.678 8.343 1.00 42.47 98 SER A C 1
ATOM 751 O O . SER A 1 98 ? -28.328 -1.167 8.572 1.00 42.47 98 SER A O 1
ATOM 753 N N . HIS A 1 99 ? -26.287 -1.054 7.644 1.00 47.50 99 HIS A N 1
ATOM 754 C CA . HIS A 1 99 ? -26.428 0.221 6.945 1.00 47.50 99 HIS A CA 1
ATOM 755 C C . HIS A 1 99 ? -25.686 0.091 5.608 1.00 47.50 99 HIS A C 1
ATOM 757 O O . HIS A 1 99 ? -24.604 -0.492 5.603 1.00 47.50 99 HIS A O 1
ATOM 763 N N . PRO A 1 100 ? -26.196 0.636 4.490 1.00 44.69 100 PRO A N 1
ATOM 764 C CA . PRO A 1 100 ? -25.409 0.850 3.284 1.00 44.69 100 PRO A CA 1
ATOM 765 C C . PRO A 1 100 ? -24.842 2.279 3.333 1.00 44.69 100 PRO A C 1
ATOM 767 O O . PRO A 1 100 ? -25.506 3.210 2.867 1.00 44.69 100 PRO A O 1
ATOM 770 N N . PRO A 1 101 ? -23.666 2.511 3.944 1.00 53.25 101 PRO A N 1
ATOM 771 C CA . PRO A 1 101 ? -23.031 3.816 3.866 1.00 53.25 101 PRO A CA 1
ATOM 772 C C . PRO A 1 101 ? -22.639 4.123 2.416 1.00 53.25 101 PRO A C 1
ATOM 774 O O . PRO A 1 101 ? -22.563 3.227 1.572 1.00 53.25 101 PRO A O 1
ATOM 777 N N . ASP A 1 102 ? -22.349 5.391 2.127 1.00 63.06 102 ASP A N 1
ATOM 778 C CA . ASP A 1 102 ? -21.729 5.768 0.858 1.00 63.06 102 ASP A CA 1
ATOM 779 C C . ASP A 1 102 ? -20.284 5.253 0.831 1.00 63.06 102 ASP A C 1
ATOM 781 O O . ASP A 1 102 ? -19.332 5.943 1.189 1.00 63.06 102 ASP A O 1
ATOM 785 N N . VAL A 1 103 ? -20.139 3.992 0.427 1.00 64.88 103 VAL A N 1
ATOM 786 C CA . VAL A 1 103 ? -18.855 3.305 0.285 1.00 64.88 103 VAL A CA 1
ATOM 787 C C . VAL A 1 103 ? -18.035 3.805 -0.910 1.00 64.88 103 VAL A C 1
ATOM 789 O O . VAL A 1 103 ? -16.955 3.271 -1.144 1.00 64.88 103 VAL A O 1
ATOM 792 N N . THR A 1 104 ? -18.542 4.782 -1.673 1.00 64.44 104 THR A N 1
ATOM 793 C CA . THR A 1 104 ? -17.904 5.327 -2.883 1.00 64.44 104 THR A CA 1
ATOM 794 C C . THR A 1 104 ? -17.298 6.715 -2.676 1.00 64.44 104 THR A C 1
ATOM 796 O O . THR A 1 104 ? -16.392 7.101 -3.412 1.00 64.44 104 THR A O 1
ATOM 799 N N . ARG A 1 105 ? -17.734 7.456 -1.649 1.00 81.69 105 ARG A N 1
ATOM 800 C CA . ARG A 1 105 ? -17.100 8.711 -1.225 1.00 81.69 105 ARG A CA 1
ATOM 801 C C . ARG A 1 105 ? -15.734 8.424 -0.569 1.00 81.69 105 ARG A C 1
ATOM 803 O O . ARG A 1 105 ? -15.708 7.704 0.436 1.00 81.69 105 ARG A O 1
ATOM 810 N N . PRO A 1 106 ? -14.631 9.048 -1.034 1.00 86.75 106 PRO A N 1
ATOM 811 C CA . PRO A 1 106 ? -13.351 9.044 -0.323 1.00 86.75 106 PRO A CA 1
ATOM 812 C C . PRO A 1 106 ? -13.473 9.485 1.136 1.00 86.75 106 PRO A C 1
ATOM 814 O O . PRO A 1 106 ? -14.406 10.208 1.496 1.00 86.75 106 PRO A O 1
ATOM 817 N N . LEU A 1 107 ? -12.548 9.040 1.983 1.00 92.06 107 LEU A N 1
ATOM 818 C CA . LEU A 1 107 ? -12.407 9.602 3.326 1.00 92.06 107 LEU A CA 1
ATOM 819 C C . LEU A 1 107 ? -12.008 11.081 3.207 1.00 92.06 107 LEU A C 1
ATOM 821 O O . LEU A 1 107 ? -11.234 11.444 2.320 1.00 92.06 107 LEU A O 1
ATOM 825 N N . ASP A 1 108 ? -12.568 11.938 4.058 1.00 92.56 108 ASP A N 1
ATOM 826 C CA . ASP A 1 108 ? -12.061 13.304 4.225 1.00 92.56 108 ASP A CA 1
ATOM 827 C C . ASP A 1 108 ? -10.997 13.365 5.331 1.00 92.56 108 ASP A C 1
ATOM 829 O O . ASP A 1 108 ? -10.734 12.365 5.996 1.00 92.56 108 ASP A O 1
ATOM 833 N N . GLU A 1 109 ? -10.352 14.525 5.494 1.00 92.06 109 GLU A N 1
ATOM 834 C CA . GLU A 1 109 ? -9.241 14.717 6.441 1.00 92.06 109 GLU A CA 1
ATOM 835 C C . GLU A 1 109 ? -9.608 14.249 7.859 1.00 92.06 109 GLU A C 1
ATOM 837 O O . GLU A 1 109 ? -8.840 13.519 8.470 1.00 92.06 109 GLU A O 1
ATOM 842 N N . GLN A 1 110 ? -10.821 14.549 8.341 1.00 95.94 110 GLN A N 1
ATOM 843 C CA . GLN A 1 110 ? -11.251 14.145 9.682 1.00 95.94 110 GLN A CA 1
ATOM 844 C C . GLN A 1 110 ? -11.430 12.622 9.811 1.00 95.94 110 GLN A C 1
ATOM 846 O O . GLN A 1 110 ? -11.194 12.062 10.878 1.00 95.94 110 GLN A O 1
ATOM 851 N N . GLU A 1 111 ? -11.855 11.945 8.745 1.00 96.12 111 GLU A N 1
ATOM 852 C CA . GLU A 1 111 ? -12.007 10.486 8.732 1.00 96.12 111 GLU A CA 1
ATOM 853 C C . GLU A 1 111 ? -10.679 9.739 8.537 1.00 96.12 111 GLU A C 1
ATOM 855 O O . GLU A 1 111 ? -10.562 8.590 8.966 1.00 96.12 111 GLU A O 1
ATOM 860 N N . LEU A 1 112 ? -9.689 10.374 7.901 1.00 96.12 112 LEU A N 1
ATOM 861 C CA . LEU A 1 112 ? -8.313 9.876 7.831 1.00 96.12 112 LEU A CA 1
ATOM 862 C C . LEU A 1 112 ? -7.606 10.042 9.180 1.00 96.12 112 LEU A C 1
ATOM 864 O O . LEU A 1 112 ? -7.017 9.074 9.654 1.00 96.12 112 LEU A O 1
ATOM 868 N N . ASP A 1 113 ? -7.743 11.208 9.820 1.00 96.44 113 ASP A N 1
ATOM 869 C CA . ASP A 1 113 ? -7.246 11.469 11.176 1.00 96.44 113 ASP A CA 1
ATOM 870 C C . ASP A 1 113 ? -7.857 10.471 12.183 1.00 96.44 113 ASP A C 1
ATOM 872 O O . ASP A 1 113 ? -7.135 9.871 12.971 1.00 96.44 113 ASP A O 1
ATOM 876 N N . GLU A 1 114 ? -9.175 10.214 12.123 1.00 97.62 114 GLU A N 1
ATOM 877 C CA . GLU A 1 114 ? -9.852 9.221 12.980 1.00 97.62 114 GLU A CA 1
ATOM 878 C C . GLU A 1 114 ? -9.296 7.798 12.790 1.00 97.62 114 GLU A C 1
ATOM 880 O O . GLU A 1 114 ? -9.140 7.053 13.761 1.00 97.62 114 GLU A O 1
ATOM 885 N N . LEU A 1 115 ? -8.997 7.410 11.545 1.00 97.62 115 LEU A N 1
ATOM 886 C CA . LEU A 1 115 ? -8.418 6.103 11.243 1.00 97.62 115 LEU A CA 1
ATOM 887 C C . LEU A 1 115 ? -6.957 6.010 11.710 1.00 97.62 115 LEU A C 1
ATOM 889 O O . LEU A 1 115 ? -6.572 4.985 12.266 1.00 97.62 115 LEU A O 1
ATOM 893 N N . GLU A 1 116 ? -6.155 7.060 11.525 1.00 96.94 116 GLU A N 1
ATOM 894 C CA . GLU A 1 116 ? -4.767 7.107 11.997 1.00 96.94 116 GLU A CA 1
ATOM 895 C C . GLU A 1 116 ? -4.676 7.099 13.530 1.00 96.94 116 GLU A C 1
ATOM 897 O O . GLU A 1 116 ? -3.952 6.271 14.087 1.00 96.94 116 GLU A O 1
ATOM 902 N N . ASP A 1 117 ? -5.445 7.949 14.220 1.00 97.31 117 ASP A N 1
ATOM 903 C CA . ASP A 1 117 ? -5.526 7.977 15.688 1.00 97.31 117 ASP A CA 1
ATOM 904 C C . ASP A 1 117 ? -5.912 6.599 16.248 1.00 97.31 117 ASP A C 1
ATOM 906 O O . ASP A 1 117 ? -5.409 6.182 17.295 1.00 97.31 117 ASP A O 1
ATOM 910 N N . TYR A 1 118 ? -6.789 5.868 15.549 1.00 97.12 118 TYR A N 1
ATOM 911 C CA . TYR A 1 118 ? -7.163 4.512 15.932 1.00 97.12 118 TYR A CA 1
ATOM 912 C C . TYR A 1 118 ? -6.021 3.503 15.722 1.00 97.12 118 TYR A C 1
ATOM 914 O O . TYR A 1 118 ? -5.722 2.739 16.642 1.00 97.12 118 TYR A O 1
ATOM 922 N N . LEU A 1 119 ? -5.370 3.501 14.552 1.00 96.44 119 LEU A N 1
ATOM 923 C CA . LEU A 1 119 ? -4.257 2.590 14.233 1.00 96.44 119 LEU A CA 1
ATOM 924 C C . LEU A 1 119 ? -3.044 2.800 15.159 1.00 96.44 119 LEU A C 1
ATOM 926 O O . LEU A 1 119 ? -2.357 1.839 15.492 1.00 96.44 119 LEU A O 1
ATOM 930 N N . ASN A 1 120 ? -2.825 4.027 15.639 1.00 95.00 120 ASN A N 1
ATOM 931 C CA . ASN A 1 120 ? -1.716 4.398 16.526 1.00 95.00 120 ASN A CA 1
ATOM 932 C C . ASN A 1 120 ? -1.976 4.146 18.031 1.00 95.00 120 ASN A C 1
ATOM 934 O O . ASN A 1 120 ? -1.203 4.589 18.886 1.00 95.00 120 ASN A O 1
ATOM 938 N N . ARG A 1 121 ? -3.062 3.456 18.405 1.00 94.06 121 ARG A N 1
ATOM 939 C CA . ARG A 1 121 ? -3.388 3.175 19.814 1.00 94.06 121 ARG A CA 1
ATOM 940 C C . ARG A 1 121 ? -2.396 2.202 20.460 1.00 94.06 121 ARG A C 1
ATOM 942 O O . ARG A 1 121 ? -2.328 1.046 20.064 1.00 94.06 121 ARG A O 1
ATOM 949 N N . GLU A 1 122 ? -1.832 2.579 21.614 1.00 90.19 122 GLU A N 1
ATOM 950 C CA . GLU A 1 122 ? -0.997 1.714 22.489 1.00 90.19 122 GLU A CA 1
ATOM 951 C C . GLU A 1 122 ? -1.664 0.390 22.950 1.00 90.19 122 GLU A C 1
ATOM 953 O O . GLU A 1 122 ? -1.026 -0.435 23.598 1.00 90.19 122 GLU A O 1
ATOM 958 N N . SER A 1 123 ? -2.961 0.196 22.676 1.00 89.38 123 SER A N 1
ATOM 959 C CA . SER A 1 123 ? -3.709 -1.036 22.992 1.00 89.38 123 SER A CA 1
ATOM 960 C C . SER A 1 123 ? -3.710 -2.070 21.862 1.00 89.38 123 SER A C 1
ATOM 962 O O . SER A 1 123 ? -4.151 -3.196 22.091 1.00 89.38 123 SER A O 1
ATOM 964 N N . LEU A 1 124 ? -3.255 -1.698 20.664 1.00 90.88 124 LEU A N 1
ATOM 965 C CA . LEU A 1 124 ? -3.142 -2.587 19.510 1.00 90.88 124 LEU A CA 1
ATOM 966 C C . LEU A 1 124 ? -1.746 -3.247 19.466 1.00 90.88 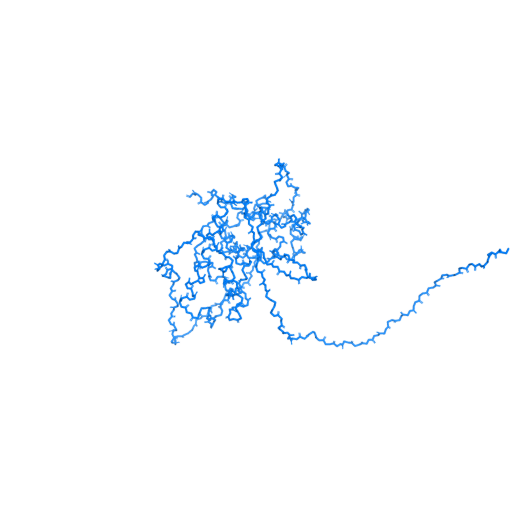124 LEU A C 1
ATOM 968 O O . LEU A 1 124 ? -0.824 -2.765 20.129 1.00 90.88 124 LEU A O 1
ATOM 972 N N . PRO A 1 125 ? -1.565 -4.355 18.721 1.00 91.06 125 PRO A N 1
ATOM 973 C CA . PRO A 1 125 ? -0.257 -4.994 18.566 1.00 91.06 125 PRO A CA 1
ATOM 974 C C . PRO A 1 125 ? 0.783 -4.067 17.920 1.00 91.06 125 PRO A C 1
ATOM 976 O O . PRO A 1 125 ? 0.440 -3.242 17.076 1.00 91.06 125 PRO A O 1
ATOM 979 N N . GLU A 1 126 ? 2.062 -4.253 18.260 1.00 88.94 126 GLU A N 1
ATOM 980 C CA . GLU A 1 126 ? 3.186 -3.437 17.757 1.00 88.94 126 GLU A CA 1
ATOM 981 C C . GLU A 1 126 ? 3.352 -3.505 16.223 1.00 88.94 126 GLU A C 1
ATOM 983 O O . GLU A 1 126 ? 3.791 -2.535 15.617 1.00 88.94 126 GLU A O 1
ATOM 988 N N . ASP A 1 127 ? 2.940 -4.611 15.588 1.00 90.88 127 ASP A N 1
ATOM 989 C CA . ASP A 1 127 ? 2.940 -4.801 14.123 1.00 90.88 127 ASP A CA 1
ATOM 990 C C . ASP A 1 127 ? 1.604 -4.387 13.455 1.00 90.88 127 ASP A C 1
ATOM 992 O O . ASP A 1 127 ? 1.280 -4.816 12.345 1.00 90.88 127 ASP A O 1
ATOM 996 N N . THR A 1 128 ? 0.799 -3.553 14.125 1.00 95.62 128 THR A N 1
ATOM 997 C CA . THR A 1 128 ? -0.361 -2.904 13.492 1.00 95.62 128 THR A CA 1
ATOM 998 C C . THR A 1 128 ? 0.117 -1.932 12.418 1.00 95.62 128 THR A C 1
ATOM 1000 O O . THR A 1 128 ? 1.012 -1.118 12.640 1.00 95.62 128 THR A O 1
ATOM 1003 N N . MET A 1 129 ? -0.496 -1.990 11.237 1.00 97.62 129 MET A N 1
ATOM 1004 C CA . MET A 1 129 ? -0.141 -1.120 10.119 1.00 97.62 129 MET A CA 1
ATOM 1005 C C . MET A 1 129 ? -0.433 0.352 10.435 1.00 97.62 129 MET A C 1
ATOM 1007 O O . MET A 1 129 ? -1.565 0.708 10.757 1.00 97.62 129 MET A O 1
ATOM 1011 N N . SER A 1 130 ? 0.559 1.222 10.225 1.00 97.44 130 SER A N 1
ATOM 1012 C CA . SER A 1 130 ? 0.340 2.674 10.128 1.00 97.44 130 SER A CA 1
ATOM 1013 C C . SER A 1 130 ? -0.634 3.010 8.986 1.00 97.44 130 SER A C 1
ATOM 1015 O O . SER A 1 130 ? -0.821 2.192 8.080 1.00 97.44 130 SER A O 1
ATOM 1017 N N . LEU A 1 131 ? -1.205 4.223 8.943 1.00 98.19 131 LEU A N 1
ATOM 1018 C CA . LEU A 1 131 ? -2.073 4.612 7.820 1.00 98.19 131 LEU A CA 1
ATOM 1019 C C . LEU A 1 131 ? -1.347 4.521 6.462 1.00 98.19 131 LEU A C 1
ATOM 1021 O O . LEU A 1 131 ? -1.940 4.067 5.484 1.00 98.19 131 LEU A O 1
ATOM 1025 N N . ALA A 1 132 ? -0.064 4.892 6.399 1.00 98.19 132 ALA A N 1
ATOM 1026 C CA . ALA A 1 132 ? 0.739 4.788 5.180 1.00 98.19 132 ALA A CA 1
ATOM 1027 C C . ALA A 1 132 ? 0.931 3.322 4.744 1.00 98.19 132 ALA A C 1
ATOM 1029 O O . ALA A 1 132 ? 0.699 2.978 3.580 1.00 98.19 132 ALA A O 1
ATOM 1030 N N . THR A 1 133 ? 1.269 2.439 5.690 1.00 98.62 133 THR A N 1
ATOM 1031 C CA . THR A 1 133 ? 1.406 0.991 5.460 1.00 98.62 133 THR A CA 1
ATOM 1032 C C . THR A 1 133 ? 0.077 0.365 5.034 1.00 98.62 133 THR A C 1
ATOM 1034 O O . THR A 1 133 ? 0.024 -0.381 4.056 1.00 98.62 133 THR A O 1
ATOM 1037 N N . LEU A 1 134 ? -1.023 0.723 5.698 1.00 98.69 134 LEU A N 1
ATOM 1038 C CA . LEU A 1 134 ? -2.370 0.290 5.344 1.00 98.69 134 LEU A CA 1
ATOM 1039 C C . LEU A 1 134 ? -2.759 0.751 3.932 1.00 98.69 134 LEU A C 1
ATOM 1041 O O . LEU A 1 134 ? -3.311 -0.032 3.158 1.00 98.69 134 LEU A O 1
ATOM 1045 N N . HIS A 1 135 ? -2.463 2.003 3.574 1.00 98.69 135 HIS A N 1
ATOM 1046 C CA . HIS A 1 135 ? -2.758 2.539 2.247 1.00 98.69 135 HIS A CA 1
ATOM 1047 C C . HIS A 1 135 ? -2.011 1.760 1.155 1.00 98.69 135 HIS A C 1
ATOM 1049 O O . HIS A 1 135 ? -2.607 1.407 0.136 1.00 98.69 135 HIS A O 1
ATOM 1055 N N . GLY A 1 136 ? -0.735 1.423 1.372 1.00 98.69 136 GLY A N 1
ATOM 1056 C CA . GLY A 1 136 ? 0.038 0.565 0.466 1.00 98.69 136 GLY A CA 1
ATOM 1057 C C . GLY A 1 136 ? -0.527 -0.848 0.354 1.00 98.69 136 GLY A C 1
ATOM 1058 O O . GLY A 1 136 ? -0.737 -1.350 -0.751 1.00 98.69 136 GLY A O 1
ATOM 1059 N N . PHE A 1 137 ? -0.859 -1.455 1.493 1.00 98.75 137 PHE A N 1
ATOM 1060 C CA . PHE A 1 137 ? -1.438 -2.795 1.589 1.00 98.75 137 PHE A CA 1
ATOM 1061 C C . PHE A 1 137 ? -2.768 -2.923 0.838 1.00 98.75 137 PHE A C 1
ATOM 1063 O O . PHE A 1 137 ? -2.927 -3.812 -0.004 1.00 98.75 137 PHE A O 1
ATOM 1070 N N . LEU A 1 138 ? -3.699 -1.994 1.072 1.00 98.44 138 LEU A N 1
ATOM 1071 C CA . LEU A 1 138 ? -4.969 -1.937 0.348 1.00 98.44 138 LEU A CA 1
ATOM 1072 C C . LEU A 1 138 ? -4.761 -1.618 -1.138 1.00 98.44 138 LEU A C 1
ATOM 1074 O O . LEU A 1 138 ? -5.468 -2.174 -1.977 1.00 98.44 138 LEU A O 1
ATOM 1078 N N . THR A 1 139 ? -3.769 -0.793 -1.490 1.00 98.56 139 THR A N 1
ATOM 1079 C CA . THR A 1 139 ? -3.462 -0.512 -2.899 1.00 98.56 139 THR A CA 1
ATOM 1080 C C . THR A 1 139 ? -2.997 -1.763 -3.637 1.00 98.56 139 THR A C 1
ATOM 1082 O O . THR A 1 139 ? -3.511 -2.039 -4.717 1.00 98.56 139 THR A O 1
ATOM 1085 N N . ALA A 1 140 ? -2.098 -2.564 -3.058 1.00 98.31 140 ALA A N 1
ATOM 1086 C CA . ALA A 1 140 ? -1.688 -3.840 -3.645 1.00 98.31 140 ALA A CA 1
ATOM 1087 C C . ALA A 1 140 ? -2.885 -4.788 -3.855 1.00 98.31 140 ALA A C 1
ATOM 1089 O O . ALA A 1 140 ? -3.027 -5.373 -4.928 1.00 98.31 140 ALA A O 1
ATOM 1090 N N . ILE A 1 141 ? -3.793 -4.885 -2.878 1.00 97.06 141 ILE A N 1
ATOM 1091 C CA . ILE A 1 141 ? -5.025 -5.684 -3.000 1.00 97.06 141 ILE A CA 1
ATOM 1092 C C . ILE A 1 141 ? -5.917 -5.180 -4.150 1.00 97.06 141 ILE A C 1
ATOM 1094 O O . ILE A 1 141 ? -6.479 -5.990 -4.883 1.00 97.06 141 ILE A O 1
ATOM 1098 N N . VAL A 1 142 ? -6.020 -3.862 -4.344 1.00 96.06 142 VAL A N 1
ATOM 1099 C CA . VAL A 1 142 ? -6.821 -3.241 -5.413 1.00 96.06 142 VAL A CA 1
ATOM 1100 C C . VAL A 1 142 ? -6.195 -3.406 -6.803 1.00 96.06 142 VAL A C 1
ATOM 1102 O O . VAL A 1 142 ? -6.909 -3.696 -7.765 1.00 96.06 142 VAL A O 1
ATOM 1105 N N . VAL A 1 143 ? -4.878 -3.214 -6.948 1.00 95.94 143 VAL A N 1
ATOM 1106 C CA . VAL A 1 143 ? -4.212 -3.301 -8.264 1.00 95.94 143 VAL A CA 1
ATOM 1107 C C . VAL A 1 143 ? -3.934 -4.727 -8.715 1.00 95.94 143 VAL A C 1
ATOM 1109 O O . VAL A 1 143 ? -3.647 -4.927 -9.896 1.00 95.94 143 VAL A O 1
ATOM 1112 N N . GLY A 1 144 ? -4.013 -5.691 -7.797 1.00 93.44 144 GLY A N 1
ATOM 1113 C CA . GLY A 1 144 ? -3.613 -7.076 -7.997 1.00 93.44 144 GLY A CA 1
ATOM 1114 C C . GLY A 1 144 ? -4.392 -7.860 -9.067 1.00 93.44 144 GLY A C 1
ATOM 1115 O O . GLY A 1 144 ? -5.377 -7.383 -9.643 1.00 93.44 144 GLY A O 1
ATOM 1116 N N . PRO A 1 145 ? -3.938 -9.094 -9.348 1.00 91.62 145 PRO A N 1
ATOM 1117 C CA . PRO A 1 145 ? -4.484 -9.953 -10.401 1.00 91.62 145 PRO A CA 1
ATOM 1118 C C . PRO A 1 145 ? -5.911 -10.452 -10.122 1.00 91.62 145 PRO A C 1
ATOM 1120 O O . PRO A 1 145 ? -6.659 -10.723 -11.060 1.00 91.62 145 PRO A O 1
ATOM 1123 N N . SER A 1 146 ? -6.290 -10.583 -8.850 1.00 88.19 146 SER A N 1
ATOM 1124 C CA . SER A 1 146 ? -7.504 -11.252 -8.371 1.00 88.19 146 SER A CA 1
ATOM 1125 C C . SER A 1 146 ? -8.261 -10.376 -7.361 1.00 88.19 146 SER A C 1
ATOM 1127 O O . SER A 1 146 ? -7.687 -9.491 -6.729 1.00 88.19 146 SER A O 1
ATOM 1129 N N . GLN A 1 147 ? -9.568 -10.610 -7.194 1.00 87.31 147 GLN A N 1
ATOM 1130 C CA . GLN A 1 147 ? -10.315 -10.024 -6.075 1.00 87.31 147 GLN A CA 1
ATOM 1131 C C . GLN A 1 147 ? -10.061 -10.848 -4.810 1.00 87.31 147 GLN A C 1
ATOM 1133 O O . GLN A 1 147 ? -10.459 -12.011 -4.742 1.00 87.31 147 GLN A O 1
ATOM 1138 N N . THR A 1 148 ? -9.439 -10.235 -3.805 1.00 89.19 148 THR A N 1
ATOM 1139 C CA . THR A 1 148 ? -9.123 -10.891 -2.529 1.00 89.19 148 THR A CA 1
ATOM 1140 C C . THR A 1 148 ? -10.263 -10.706 -1.515 1.00 89.19 148 THR A C 1
ATOM 1142 O O . THR A 1 148 ? -10.558 -9.563 -1.148 1.00 89.19 148 THR A O 1
ATOM 1145 N N . PRO A 1 149 ? -10.894 -11.785 -1.008 1.00 89.88 149 PRO A N 1
ATOM 1146 C CA . PRO A 1 149 ? -11.961 -11.674 -0.014 1.00 89.88 149 PRO A CA 1
ATOM 1147 C C . PRO A 1 149 ? -11.471 -11.085 1.329 1.00 89.88 149 PRO A C 1
ATOM 1149 O O . PRO A 1 149 ? -10.327 -11.351 1.718 1.00 89.88 149 PRO A O 1
ATOM 1152 N N . PRO A 1 150 ? -12.298 -10.311 2.066 1.00 91.31 150 PRO A N 1
ATOM 1153 C CA . PRO A 1 150 ? -11.890 -9.634 3.303 1.00 91.31 150 PRO A CA 1
ATOM 1154 C C . PRO A 1 150 ? -11.291 -10.540 4.376 1.00 91.31 150 PRO A C 1
ATOM 1156 O O . PRO A 1 150 ? -10.344 -10.145 5.051 1.00 91.31 150 PRO A O 1
ATOM 1159 N N . GLU A 1 151 ? -11.765 -11.776 4.502 1.00 91.31 151 GLU A N 1
ATOM 1160 C CA . GLU A 1 151 ? -11.240 -12.764 5.444 1.00 91.31 151 GLU A CA 1
ATOM 1161 C C . GLU A 1 151 ? -9.752 -13.107 5.228 1.00 91.31 151 GLU A C 1
ATOM 1163 O O . GLU A 1 151 ? -9.094 -13.565 6.161 1.00 91.31 151 GLU A O 1
ATOM 1168 N N . HIS A 1 152 ? -9.193 -12.847 4.039 1.00 90.88 152 HIS A N 1
ATOM 1169 C CA . HIS A 1 152 ? -7.775 -13.069 3.746 1.00 90.88 152 HIS A CA 1
ATOM 1170 C C . HIS A 1 152 ? -6.868 -11.884 4.116 1.00 90.88 152 HIS A C 1
ATOM 1172 O O . HIS A 1 152 ? -5.660 -12.096 4.274 1.00 90.88 152 HIS A O 1
ATOM 1178 N N . TRP A 1 153 ? -7.407 -10.663 4.251 1.00 94.12 153 TRP A N 1
ATOM 1179 C CA . TRP A 1 153 ? -6.614 -9.441 4.459 1.00 94.12 153 TRP A CA 1
ATOM 1180 C C . TRP A 1 153 ? -6.986 -8.619 5.698 1.00 94.12 153 TRP A C 1
ATOM 1182 O O . TRP A 1 153 ? -6.088 -8.062 6.322 1.00 94.12 153 TRP A O 1
ATOM 1192 N N . LEU A 1 154 ? -8.258 -8.575 6.106 1.00 94.06 154 LEU A N 1
ATOM 1193 C CA . LEU A 1 154 ? -8.750 -7.692 7.176 1.00 94.06 154 LEU A CA 1
ATOM 1194 C C . LEU A 1 154 ? -8.082 -7.974 8.531 1.00 94.06 154 LEU A C 1
ATOM 1196 O O . LEU A 1 154 ? -7.799 -7.051 9.287 1.00 94.06 154 LEU A O 1
ATOM 1200 N N . GLY A 1 155 ? -7.784 -9.244 8.819 1.00 92.25 155 GLY A N 1
ATOM 1201 C CA . GLY A 1 155 ? -7.058 -9.640 10.029 1.00 92.25 155 GLY A CA 1
ATOM 1202 C C . GLY A 1 155 ? -5.569 -9.274 10.017 1.00 92.25 155 GLY A C 1
ATOM 1203 O O . GLY A 1 155 ? -4.990 -9.105 11.081 1.00 92.25 155 GLY A O 1
ATOM 1204 N N . ARG A 1 156 ? -4.950 -9.114 8.836 1.00 94.31 156 ARG A N 1
ATOM 1205 C CA . ARG A 1 156 ? -3.503 -8.852 8.696 1.00 94.31 156 ARG A CA 1
ATOM 1206 C C . ARG A 1 156 ? -3.107 -7.410 9.009 1.00 94.31 156 ARG A C 1
ATOM 1208 O O . ARG A 1 156 ? -1.929 -7.145 9.206 1.00 94.31 156 ARG A O 1
ATOM 1215 N N . ILE A 1 157 ? -4.076 -6.494 9.039 1.00 96.06 157 ILE A N 1
ATOM 1216 C CA . ILE A 1 157 ? -3.870 -5.073 9.363 1.00 96.06 157 ILE A CA 1
ATOM 1217 C C . ILE A 1 157 ? -3.324 -4.903 10.788 1.00 96.06 157 ILE A C 1
ATOM 1219 O O . ILE A 1 157 ? -2.576 -3.970 11.055 1.00 96.06 157 ILE A O 1
ATOM 1223 N N . TRP A 1 158 ? -3.665 -5.832 11.680 1.00 93.69 158 TRP A N 1
ATOM 1224 C CA . TRP A 1 158 ? -3.337 -5.810 13.106 1.00 93.69 158 TRP A CA 1
ATOM 1225 C C . TRP A 1 158 ? -2.061 -6.597 13.454 1.00 93.69 158 TRP A C 1
ATOM 1227 O O . TRP A 1 158 ? -1.784 -6.804 14.632 1.00 93.69 158 TRP A O 1
ATOM 1237 N N . GLY A 1 159 ? -1.321 -7.088 12.452 1.00 86.94 159 GLY A N 1
ATOM 1238 C CA . GLY A 1 159 ? -0.159 -7.958 12.650 1.00 86.94 159 GLY A CA 1
ATOM 1239 C C . GLY A 1 159 ? -0.511 -9.348 13.202 1.00 86.94 159 GLY A C 1
ATOM 1240 O O . GLY A 1 159 ? -1.629 -9.849 13.034 1.00 86.94 159 GLY A O 1
ATOM 1241 N N . ASP A 1 160 ? 0.457 -9.989 13.862 1.00 76.94 160 ASP A N 1
ATOM 1242 C CA . ASP A 1 160 ? 0.251 -11.262 14.564 1.00 76.94 160 ASP A CA 1
ATOM 1243 C C . ASP A 1 160 ? -0.571 -11.050 15.853 1.00 76.94 160 ASP A C 1
ATOM 1245 O O . ASP A 1 160 ? -0.091 -10.526 16.859 1.00 76.94 160 ASP A O 1
ATOM 1249 N N . LEU A 1 161 ? -1.833 -11.489 15.828 1.00 69.62 161 LEU A N 1
ATOM 1250 C CA . LEU A 1 161 ? -2.767 -11.364 16.949 1.00 69.62 161 LEU A CA 1
ATOM 1251 C C . LEU A 1 161 ? -2.460 -12.358 18.080 1.00 69.62 161 LEU A C 1
ATOM 1253 O O . LEU A 1 161 ? -2.710 -13.561 17.953 1.00 69.62 161 LEU A O 1
ATOM 1257 N N . GLU A 1 162 ? -2.023 -11.853 19.237 1.00 68.06 162 GLU A N 1
ATOM 1258 C CA . GLU A 1 162 ? -2.083 -12.628 20.480 1.00 68.06 162 GLU A CA 1
ATOM 1259 C C . GLU A 1 162 ? -3.553 -12.820 20.924 1.00 68.06 162 GLU A C 1
ATOM 1261 O O . GLU A 1 162 ? -4.336 -11.868 20.858 1.00 68.06 162 GLU A O 1
ATOM 1266 N N . PRO A 1 163 ? -3.963 -14.007 21.431 1.00 61.16 163 PRO A N 1
ATOM 1267 C CA . PRO A 1 163 ? -5.371 -14.315 21.739 1.00 61.16 163 PRO A CA 1
ATOM 1268 C C . PRO A 1 163 ? -6.055 -13.427 22.791 1.00 61.16 163 PRO A C 1
ATOM 1270 O O . PRO A 1 163 ? -7.262 -13.542 22.996 1.00 61.16 163 PRO A O 1
ATOM 1273 N N . GLU A 1 164 ? -5.286 -12.605 23.503 1.00 68.00 164 GLU A N 1
ATOM 1274 C CA . GLU A 1 164 ? -5.734 -11.779 24.628 1.00 68.00 164 GLU A CA 1
ATOM 1275 C C . GLU A 1 164 ? -5.916 -10.296 24.238 1.00 68.00 164 GLU A C 1
ATOM 1277 O O . GLU A 1 164 ? -6.426 -9.510 25.040 1.00 68.00 164 GLU A O 1
ATOM 1282 N N . VAL A 1 165 ? -5.548 -9.903 23.009 1.00 72.50 165 VAL A N 1
ATOM 1283 C CA . VAL A 1 165 ? -5.641 -8.514 22.533 1.00 72.50 165 VAL A CA 1
ATOM 1284 C C . VAL A 1 165 ? -7.048 -8.202 22.019 1.00 72.50 165 VAL A C 1
ATOM 1286 O O . VAL A 1 165 ? -7.472 -8.651 20.953 1.00 72.50 165 VAL A O 1
ATOM 1289 N N . ALA A 1 166 ? -7.775 -7.374 22.768 1.00 80.62 166 ALA A N 1
ATOM 1290 C CA . ALA A 1 166 ? -9.048 -6.815 22.331 1.00 80.62 166 ALA A CA 1
ATOM 1291 C C . ALA A 1 166 ? -8.812 -5.623 21.388 1.00 80.62 166 ALA A C 1
ATOM 1293 O O . ALA A 1 166 ? -8.564 -4.510 21.847 1.00 80.62 166 ALA A O 1
ATOM 1294 N N . LEU A 1 167 ? -8.922 -5.859 20.076 1.00 87.19 167 LEU A N 1
ATOM 1295 C CA . LEU A 1 167 ? -8.818 -4.810 19.051 1.00 87.19 167 LEU A CA 1
ATOM 1296 C C . LEU A 1 167 ? -9.863 -3.703 19.263 1.00 87.19 167 LEU A C 1
ATOM 1298 O O . LEU A 1 167 ? -9.540 -2.516 19.289 1.00 87.19 167 LEU A O 1
ATOM 1302 N N . PHE A 1 168 ? -11.120 -4.101 19.470 1.00 89.75 168 PHE A N 1
ATOM 1303 C CA . PHE A 1 168 ? -12.257 -3.191 19.583 1.00 89.75 168 PHE A CA 1
ATOM 1304 C C . PHE A 1 168 ? -12.840 -3.193 20.997 1.00 89.75 168 PHE A C 1
ATOM 1306 O O . PHE A 1 168 ? -12.995 -4.249 21.613 1.00 89.75 168 PHE A O 1
ATOM 1313 N N . VAL A 1 169 ? -13.228 -2.018 21.498 1.00 89.56 169 VAL A N 1
ATOM 1314 C CA . VAL A 1 169 ? -13.924 -1.870 22.790 1.00 89.56 169 VAL A CA 1
ATOM 1315 C C . VAL A 1 169 ? -15.444 -2.039 22.669 1.00 89.56 169 VAL A C 1
ATOM 1317 O O . VAL A 1 169 ? -16.126 -2.191 23.683 1.00 89.56 169 VAL A O 1
ATOM 1320 N N . SER A 1 170 ? -15.989 -2.011 21.447 1.00 89.69 170 SER A N 1
ATOM 1321 C CA . SER A 1 170 ? -17.409 -2.246 21.156 1.00 89.69 170 SER A CA 1
ATOM 1322 C C . SER A 1 170 ? -17.645 -2.697 19.707 1.00 89.69 170 SER A C 1
ATOM 1324 O O . SER A 1 170 ? -16.816 -2.474 18.826 1.00 89.69 170 SER A O 1
ATOM 1326 N N . GLU A 1 171 ? -18.818 -3.281 19.443 1.00 88.88 171 GLU A N 1
ATOM 1327 C CA . GLU A 1 171 ? -19.296 -3.585 18.081 1.00 88.88 171 GLU A CA 1
ATOM 1328 C C . GLU A 1 171 ? -19.463 -2.318 17.219 1.00 88.88 171 GLU A C 1
ATOM 1330 O O . GLU A 1 171 ? -19.284 -2.363 16.004 1.00 88.88 171 GLU A O 1
ATOM 1335 N N . GLU A 1 172 ? -19.778 -1.178 17.842 1.00 91.25 172 GLU A N 1
ATOM 1336 C CA . GLU A 1 172 ? -19.912 0.120 17.168 1.00 91.25 172 GLU A CA 1
ATOM 1337 C C . GLU A 1 172 ? -18.550 0.643 16.684 1.00 91.25 172 GLU A C 1
ATOM 1339 O O . GLU A 1 172 ? -18.433 1.078 15.539 1.00 91.25 172 GLU A O 1
ATOM 1344 N N . GLU A 1 173 ? -17.503 0.519 17.510 1.00 92.44 173 GLU A N 1
ATOM 1345 C CA . GLU A 1 173 ? -16.123 0.839 17.124 1.00 92.44 173 GLU A CA 1
ATOM 1346 C C . GLU A 1 173 ? -15.635 -0.106 16.016 1.00 92.44 173 GLU A C 1
ATOM 1348 O O . GLU A 1 173 ? -15.143 0.356 14.985 1.00 92.44 173 GLU A O 1
ATOM 1353 N N . ALA A 1 174 ? -15.867 -1.417 16.166 1.00 91.94 174 ALA A N 1
ATOM 1354 C CA . ALA A 1 174 ? -15.553 -2.407 15.135 1.00 91.94 174 ALA A CA 1
ATOM 1355 C C . ALA A 1 174 ? -16.232 -2.081 13.797 1.00 91.94 174 ALA A C 1
ATOM 1357 O O . ALA A 1 174 ? -15.588 -2.114 12.746 1.00 91.94 174 ALA A O 1
ATOM 1358 N N . GLY A 1 175 ? -17.516 -1.712 13.829 1.00 92.12 175 GLY A N 1
ATOM 1359 C CA . GLY A 1 175 ? -18.272 -1.290 12.654 1.00 92.12 175 GLY A CA 1
ATOM 1360 C C . GLY A 1 175 ? -17.744 -0.003 12.024 1.00 92.12 175 GLY A C 1
ATOM 1361 O O . GLY A 1 175 ? -17.594 0.046 10.802 1.00 92.12 175 GLY A O 1
ATOM 1362 N N . ARG A 1 176 ? -17.410 1.019 12.825 1.00 94.62 176 ARG A N 1
ATOM 1363 C CA . ARG A 1 176 ? -16.872 2.295 12.328 1.00 94.62 176 ARG A CA 1
ATOM 1364 C C . ARG A 1 176 ? -15.506 2.122 11.669 1.00 94.62 176 ARG A C 1
ATOM 1366 O O . ARG A 1 176 ? -15.339 2.556 10.530 1.00 94.62 176 ARG A O 1
ATOM 1373 N N . ILE A 1 177 ? -14.566 1.453 12.331 1.00 95.88 177 ILE A N 1
ATOM 1374 C CA . ILE A 1 177 ? -13.219 1.249 11.787 1.00 95.88 177 ILE A CA 1
ATOM 1375 C C . ILE A 1 177 ? -13.269 0.348 10.552 1.00 95.88 177 ILE A C 1
ATOM 1377 O O . ILE A 1 177 ? -12.748 0.726 9.506 1.00 95.88 177 ILE A O 1
ATOM 1381 N N . THR A 1 178 ? -13.994 -0.775 10.602 1.00 94.12 178 THR A N 1
ATOM 1382 C CA . THR A 1 178 ? -14.198 -1.634 9.419 1.00 94.12 178 THR A CA 1
ATOM 1383 C C . THR A 1 178 ? -14.797 -0.841 8.255 1.00 94.12 178 THR A C 1
ATOM 1385 O O . THR A 1 178 ? -14.351 -0.971 7.116 1.00 94.12 178 THR A O 1
ATOM 1388 N N . HIS A 1 179 ? -15.766 0.039 8.523 1.00 93.69 179 HIS A N 1
ATOM 1389 C CA . HIS A 1 179 ? -16.344 0.900 7.498 1.00 93.69 179 HIS A CA 1
ATOM 1390 C C . HIS A 1 179 ? -15.320 1.865 6.867 1.00 93.69 179 HIS A C 1
ATOM 1392 O O . HIS A 1 179 ? -15.303 1.998 5.639 1.00 93.69 179 HIS A O 1
ATOM 1398 N N . LEU A 1 180 ? -14.459 2.499 7.673 1.00 96.62 180 LEU A N 1
ATOM 1399 C CA . LEU A 1 180 ? -13.376 3.364 7.188 1.00 96.62 180 LEU A CA 1
ATOM 1400 C C . LEU A 1 180 ? -12.393 2.592 6.294 1.00 96.62 180 LEU A C 1
ATOM 1402 O O . LEU A 1 180 ? -12.097 3.052 5.192 1.00 96.62 180 LEU A O 1
ATOM 1406 N N . LEU A 1 181 ? -11.977 1.387 6.705 1.00 96.69 181 LEU A N 1
ATOM 1407 C CA . LEU A 1 181 ? -11.088 0.512 5.925 1.00 96.69 181 LEU A CA 1
ATOM 1408 C C . LEU A 1 181 ? -11.659 0.195 4.531 1.00 96.69 181 LEU A C 1
ATOM 1410 O O . LEU A 1 181 ? -10.971 0.353 3.520 1.00 96.69 181 LEU A O 1
ATOM 1414 N N . PHE A 1 182 ? -12.937 -0.196 4.451 1.00 95.44 182 PHE A N 1
ATOM 1415 C CA . PHE A 1 182 ? -13.590 -0.468 3.165 1.00 95.44 182 PHE A CA 1
ATOM 1416 C C . PHE A 1 182 ? -13.756 0.786 2.297 1.00 95.44 182 PHE A C 1
ATOM 1418 O O . PHE A 1 182 ? -13.611 0.696 1.078 1.00 95.44 182 PHE A O 1
ATOM 1425 N N . ARG A 1 183 ? -14.033 1.957 2.888 1.00 95.31 183 ARG A N 1
ATOM 1426 C CA . ARG A 1 183 ? -14.095 3.217 2.128 1.00 95.31 183 ARG A CA 1
ATOM 1427 C C . ARG A 1 183 ? -12.737 3.638 1.587 1.00 95.31 183 ARG A C 1
ATOM 1429 O O . ARG A 1 183 ? -12.683 4.048 0.432 1.00 95.31 183 ARG A O 1
ATOM 1436 N N . LEU A 1 184 ? -11.664 3.473 2.361 1.00 96.50 184 LEU A N 1
ATOM 1437 C CA . LEU A 1 184 ? -10.299 3.734 1.905 1.00 96.50 184 LEU A CA 1
ATOM 1438 C C . LEU A 1 184 ? -9.937 2.841 0.706 1.00 96.50 184 LEU A C 1
ATOM 1440 O O . LEU A 1 184 ? -9.525 3.347 -0.338 1.00 96.50 184 LEU A O 1
ATOM 1444 N N . MET A 1 185 ? -10.193 1.530 0.809 1.00 96.12 185 MET A N 1
ATOM 1445 C CA . MET A 1 185 ? -9.971 0.578 -0.288 1.00 96.12 185 MET A CA 1
ATOM 1446 C C . MET A 1 185 ? -10.778 0.943 -1.546 1.00 96.12 185 MET A C 1
ATOM 1448 O O . MET A 1 185 ? -10.242 0.955 -2.654 1.00 96.12 185 MET A O 1
ATOM 1452 N N . ASN A 1 186 ? -12.054 1.302 -1.385 1.00 93.62 186 ASN A N 1
ATOM 1453 C CA . ASN A 1 186 ? -12.902 1.695 -2.508 1.00 93.62 186 ASN A CA 1
ATOM 1454 C C . ASN A 1 186 ? -12.492 3.034 -3.130 1.00 93.62 186 ASN A C 1
ATOM 1456 O O . ASN A 1 186 ? -12.610 3.184 -4.345 1.00 93.62 186 ASN A O 1
ATOM 1460 N N . SER A 1 187 ? -11.990 3.998 -2.350 1.00 93.50 187 SER A N 1
ATOM 1461 C CA . SER A 1 187 ? -11.489 5.257 -2.910 1.00 93.50 187 SER A CA 1
ATOM 1462 C C . SER A 1 187 ? -10.212 5.069 -3.720 1.00 93.50 187 SER A C 1
ATOM 1464 O O . SER A 1 187 ? -10.096 5.676 -4.782 1.00 93.50 187 SER A O 1
ATOM 1466 N N . ILE A 1 188 ? -9.319 4.168 -3.290 1.00 95.56 188 ILE A N 1
ATOM 1467 C CA . ILE A 1 188 ? -8.140 3.763 -4.069 1.00 95.56 188 ILE A CA 1
ATOM 1468 C C . ILE A 1 188 ? -8.585 3.135 -5.400 1.00 95.56 188 ILE A C 1
ATOM 1470 O O . ILE A 1 188 ? -8.114 3.531 -6.466 1.00 95.56 188 ILE A O 1
ATOM 1474 N N . ALA A 1 189 ? -9.551 2.209 -5.362 1.00 94.06 189 ALA A N 1
ATOM 1475 C CA . ALA A 1 189 ? -10.094 1.570 -6.563 1.00 94.06 189 ALA A CA 1
ATOM 1476 C C . ALA A 1 189 ? -10.765 2.566 -7.523 1.00 94.06 189 ALA A C 1
ATOM 1478 O O . ALA A 1 189 ? -10.539 2.502 -8.732 1.00 94.06 189 ALA A O 1
ATOM 1479 N N . LEU A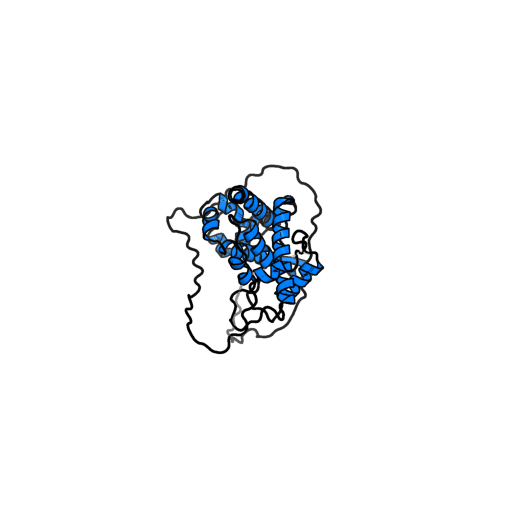 1 190 ? -11.555 3.508 -6.999 1.00 91.56 190 LEU A N 1
ATOM 1480 C CA . LEU A 1 190 ? -12.222 4.538 -7.796 1.00 91.56 190 LEU A CA 1
ATOM 1481 C C . LEU A 1 190 ? -11.214 5.507 -8.428 1.00 91.56 190 LEU A C 1
ATOM 1483 O O . LEU A 1 190 ? -11.336 5.843 -9.604 1.00 91.56 190 LEU A O 1
ATOM 1487 N N . GLU A 1 191 ? -10.196 5.936 -7.679 1.00 93.00 191 GLU A N 1
ATOM 1488 C CA . GLU A 1 191 ? -9.150 6.823 -8.188 1.00 93.00 191 GLU A CA 1
ATOM 1489 C C . GLU A 1 191 ? -8.326 6.159 -9.295 1.00 93.00 191 GLU A C 1
ATOM 1491 O O . GLU A 1 191 ? -8.170 6.739 -10.367 1.00 93.00 191 GLU A O 1
ATOM 1496 N N . LEU A 1 192 ? -7.885 4.917 -9.101 1.00 93.62 192 LEU A N 1
ATOM 1497 C CA . LEU A 1 192 ? -7.127 4.173 -10.111 1.00 93.62 192 LEU A CA 1
ATOM 1498 C C . LEU A 1 192 ? -7.955 3.816 -11.359 1.00 93.62 192 LEU A C 1
ATOM 1500 O O . LEU A 1 192 ? -7.385 3.648 -12.441 1.00 93.62 192 LEU A O 1
ATOM 1504 N N . ALA A 1 193 ? -9.281 3.709 -11.233 1.00 91.75 193 ALA A N 1
ATOM 1505 C CA . ALA A 1 193 ? -10.188 3.451 -12.350 1.00 91.75 193 ALA A CA 1
ATOM 1506 C C . ALA A 1 193 ? -10.573 4.721 -13.134 1.00 91.75 193 ALA A C 1
ATOM 1508 O O . ALA A 1 193 ? -10.579 4.698 -14.365 1.00 91.75 193 ALA A O 1
ATOM 1509 N N . GLU A 1 194 ? -10.900 5.821 -12.447 1.00 92.12 194 GLU A N 1
ATOM 1510 C CA . GLU A 1 194 ? -11.461 7.032 -13.070 1.00 92.12 194 GLU A CA 1
ATOM 1511 C C . GLU A 1 194 ? -10.447 8.170 -13.246 1.00 92.12 194 GLU A C 1
ATOM 1513 O O . GLU A 1 194 ? -10.541 8.943 -14.204 1.00 92.12 194 GLU A O 1
ATOM 1518 N N . ARG A 1 195 ? -9.475 8.289 -12.334 1.00 93.31 195 ARG A N 1
ATOM 1519 C CA . ARG A 1 195 ? -8.497 9.387 -12.264 1.00 93.31 195 ARG A CA 1
ATOM 1520 C C . ARG A 1 195 ? -7.058 8.878 -12.033 1.00 93.31 195 ARG A C 1
ATOM 1522 O O . ARG A 1 195 ? -6.357 9.436 -11.193 1.00 93.31 195 ARG A O 1
ATOM 1529 N N . PRO A 1 196 ? -6.546 7.876 -12.781 1.00 94.06 196 PRO A N 1
ATOM 1530 C CA . PRO A 1 196 ? -5.231 7.281 -12.507 1.00 94.06 196 PRO A CA 1
ATOM 1531 C C . PRO A 1 196 ? -4.064 8.280 -12.564 1.00 94.06 196 PRO A C 1
ATOM 1533 O O . PRO A 1 196 ? -3.057 8.081 -11.901 1.00 94.06 196 PRO A O 1
ATOM 1536 N N . ALA A 1 197 ? -4.192 9.377 -13.318 1.00 92.94 197 ALA A N 1
ATOM 1537 C CA . ALA A 1 197 ? -3.190 10.448 -13.366 1.00 92.94 197 ALA A CA 1
ATOM 1538 C C . ALA A 1 197 ? -3.178 11.367 -12.123 1.00 92.94 197 ALA A C 1
ATOM 1540 O O . ALA A 1 197 ? -2.331 12.253 -12.037 1.00 92.94 197 ALA A O 1
ATOM 1541 N N . GLU A 1 198 ? -4.130 11.195 -11.203 1.00 92.69 198 GLU A N 1
ATOM 1542 C CA . GLU A 1 198 ? -4.237 11.922 -9.931 1.00 92.69 198 GLU A CA 1
ATOM 1543 C C . GLU A 1 198 ? -3.920 11.026 -8.721 1.00 92.69 198 GLU A C 1
ATOM 1545 O O . GLU A 1 198 ? -3.852 11.537 -7.607 1.00 92.69 198 GLU A O 1
ATOM 1550 N N . PHE A 1 199 ? -3.700 9.718 -8.929 1.00 94.94 199 PHE A N 1
ATOM 1551 C CA . PHE A 1 199 ? -3.343 8.784 -7.862 1.00 94.94 199 PHE A CA 1
ATOM 1552 C C . PHE A 1 199 ? -2.026 9.182 -7.184 1.00 94.94 199 PHE A C 1
ATOM 1554 O O . PHE A 1 199 ? -1.003 9.367 -7.849 1.00 94.94 199 PHE A O 1
ATOM 1561 N N . SER A 1 200 ? -2.048 9.244 -5.852 1.00 93.12 200 SER A N 1
ATOM 1562 C CA . SER A 1 200 ? -0.876 9.503 -5.018 1.00 93.12 200 SER A CA 1
ATOM 1563 C C . SER A 1 200 ? -0.879 8.584 -3.793 1.00 93.12 200 SER A C 1
ATOM 1565 O O . SER A 1 200 ? -1.888 8.519 -3.088 1.00 93.12 200 SER A O 1
ATOM 1567 N N . PRO A 1 201 ? 0.240 7.916 -3.467 1.00 96.38 201 PRO A N 1
ATOM 1568 C CA . PRO A 1 201 ? 0.418 7.274 -2.174 1.00 96.38 201 PRO A CA 1
ATOM 1569 C C . PRO A 1 201 ? 0.223 8.253 -1.006 1.00 96.38 201 PRO A C 1
ATOM 1571 O O . PRO A 1 201 ? 0.725 9.378 -1.032 1.00 96.38 201 PRO A O 1
ATOM 1574 N N . ILE A 1 202 ? -0.454 7.798 0.050 1.00 95.75 202 ILE A N 1
ATOM 1575 C CA . ILE A 1 202 ? -0.329 8.364 1.395 1.00 95.75 202 ILE A CA 1
ATOM 1576 C C . ILE A 1 202 ? 0.998 7.852 1.966 1.00 95.75 202 ILE A C 1
ATOM 1578 O O . ILE A 1 202 ? 1.095 6.697 2.383 1.00 95.75 202 ILE A O 1
ATOM 1582 N N . HIS A 1 203 ? 2.027 8.694 1.931 1.00 94.75 203 HIS A N 1
ATOM 1583 C CA . HIS A 1 203 ? 3.310 8.427 2.579 1.00 94.75 203 HIS A CA 1
ATOM 1584 C C . HIS A 1 203 ? 3.289 8.883 4.042 1.00 94.75 203 HIS A C 1
ATOM 1586 O O . HIS A 1 203 ? 2.568 9.816 4.398 1.00 94.75 203 HIS A O 1
ATOM 1592 N N . ALA A 1 204 ? 4.113 8.248 4.875 1.00 94.69 204 ALA A N 1
ATOM 1593 C CA . ALA A 1 204 ? 4.463 8.802 6.177 1.00 94.69 204 ALA A CA 1
ATOM 1594 C C . ALA A 1 204 ? 5.469 9.954 5.995 1.00 94.69 204 ALA A C 1
ATOM 1596 O O . ALA A 1 204 ? 6.106 10.073 4.944 1.00 94.69 204 ALA A O 1
ATOM 1597 N N . ALA A 1 205 ? 5.629 10.789 7.019 1.00 93.06 205 ALA A N 1
ATOM 1598 C CA . ALA A 1 205 ? 6.627 11.852 7.033 1.00 93.06 205 ALA A CA 1
ATOM 1599 C C . ALA A 1 205 ? 7.221 12.049 8.434 1.00 93.06 205 ALA A C 1
ATOM 1601 O O . ALA A 1 205 ? 6.551 11.807 9.440 1.00 93.06 205 ALA A O 1
ATOM 1602 N N . ALA A 1 206 ? 8.465 12.520 8.485 1.00 92.19 206 ALA A N 1
ATOM 1603 C CA . ALA A 1 206 ? 9.136 12.988 9.696 1.00 92.19 206 ALA A CA 1
ATOM 1604 C C . ALA A 1 206 ? 9.480 14.482 9.591 1.00 92.19 206 ALA A C 1
ATOM 1606 O O . ALA A 1 206 ? 9.593 15.028 8.495 1.00 92.19 206 ALA A O 1
ATOM 1607 N N . GLU A 1 207 ? 9.672 15.138 10.736 1.00 93.19 207 GLU A N 1
ATOM 1608 C CA . GLU A 1 207 ? 10.217 16.498 10.812 1.00 93.19 207 GLU A CA 1
ATOM 1609 C C . GLU A 1 207 ? 11.704 16.418 11.194 1.00 93.19 207 GLU A C 1
ATOM 1611 O O . GLU A 1 207 ? 12.036 16.029 12.316 1.00 93.19 207 GLU A O 1
ATOM 1616 N N . GLU A 1 208 ? 12.597 16.798 10.278 1.00 91.00 208 GLU A N 1
ATOM 1617 C CA . GLU A 1 208 ? 14.043 16.892 10.519 1.00 91.00 208 GLU A CA 1
ATOM 1618 C C . GLU A 1 208 ? 14.519 18.327 10.259 1.00 91.00 208 GLU A C 1
ATOM 1620 O O . GLU A 1 208 ? 14.238 18.907 9.216 1.00 91.00 208 GLU A O 1
ATOM 1625 N N . ASP A 1 209 ? 15.190 18.944 11.239 1.00 91.19 209 ASP A N 1
ATOM 1626 C CA . ASP A 1 209 ? 15.658 20.345 11.205 1.00 91.19 209 ASP A CA 1
ATOM 1627 C C . ASP A 1 209 ? 14.594 21.408 10.805 1.00 91.19 209 ASP A C 1
ATOM 1629 O O . ASP A 1 209 ? 14.923 22.550 10.472 1.00 91.19 209 ASP A O 1
ATOM 1633 N N . GLY A 1 210 ? 13.304 21.072 10.936 1.00 90.38 210 GLY A N 1
ATOM 1634 C CA . GLY A 1 210 ? 12.161 21.918 10.565 1.00 90.38 210 GLY A CA 1
ATOM 1635 C C . GLY A 1 210 ? 11.713 21.777 9.103 1.00 90.38 210 GLY A C 1
ATOM 1636 O O . GLY A 1 210 ? 10.869 22.556 8.652 1.00 90.38 210 GLY A O 1
ATOM 1637 N N . GLU A 1 211 ? 12.263 20.806 8.374 1.00 88.81 211 GLU A N 1
ATOM 1638 C CA . GLU A 1 211 ? 11.828 20.379 7.044 1.00 88.81 211 GLU A CA 1
ATOM 1639 C C . GLU A 1 211 ? 11.063 19.042 7.139 1.00 88.81 211 GLU A C 1
ATOM 1641 O O . GLU A 1 211 ? 11.298 18.224 8.028 1.00 88.81 211 GLU A O 1
ATOM 1646 N N . GLU A 1 212 ? 10.093 18.845 6.243 1.00 88.00 212 GLU A N 1
ATOM 1647 C CA . GLU A 1 212 ? 9.258 17.639 6.178 1.00 88.00 212 GLU A CA 1
ATOM 1648 C C . GLU A 1 212 ? 9.919 16.621 5.239 1.00 88.00 212 GLU A C 1
ATOM 1650 O O . GLU A 1 212 ? 10.077 16.881 4.045 1.00 88.00 212 GLU A O 1
ATOM 1655 N N . ILE A 1 213 ? 10.317 15.471 5.783 1.00 92.00 213 ILE A N 1
ATOM 1656 C CA . ILE A 1 213 ? 10.981 14.387 5.056 1.00 92.00 213 ILE A CA 1
ATOM 1657 C C . ILE A 1 213 ? 9.963 13.281 4.784 1.00 92.00 213 ILE A C 1
ATOM 1659 O O . ILE A 1 213 ? 9.403 12.705 5.716 1.00 92.00 213 ILE A O 1
ATOM 1663 N N . VAL A 1 214 ? 9.725 12.983 3.505 1.00 93.81 214 VAL A N 1
ATOM 1664 C CA . VAL A 1 214 ? 8.824 11.906 3.067 1.00 93.81 214 VAL A CA 1
ATOM 1665 C C . VAL A 1 214 ? 9.480 10.548 3.308 1.00 93.81 214 VAL A C 1
ATOM 1667 O O . VAL A 1 214 ? 10.623 10.336 2.910 1.00 93.81 214 VAL A O 1
ATOM 1670 N N . LEU A 1 215 ? 8.728 9.623 3.907 1.00 95.62 215 LEU A N 1
ATOM 1671 C CA . LEU A 1 215 ? 9.154 8.262 4.234 1.00 95.62 215 LEU A CA 1
ATOM 1672 C C . LEU A 1 215 ? 8.374 7.255 3.360 1.00 95.62 215 LEU A C 1
ATOM 1674 O O . LEU A 1 215 ? 7.306 6.766 3.764 1.00 95.62 215 LEU A O 1
ATOM 1678 N N . PRO A 1 216 ? 8.824 6.991 2.114 1.00 96.38 216 PRO A N 1
ATOM 1679 C CA . PRO A 1 216 ? 8.132 6.097 1.186 1.00 96.38 216 PRO A CA 1
ATOM 1680 C C . PRO A 1 216 ? 8.122 4.630 1.629 1.00 96.38 216 PRO A C 1
ATOM 1682 O O . PRO A 1 216 ? 7.245 3.878 1.193 1.00 96.38 216 PRO A O 1
ATOM 1685 N N . GLU A 1 217 ? 9.058 4.227 2.489 1.00 96.88 217 GLU A N 1
ATOM 1686 C CA . GLU A 1 217 ? 9.268 2.851 2.930 1.00 96.88 217 GLU A CA 1
ATOM 1687 C C . GLU A 1 217 ? 8.020 2.237 3.570 1.00 96.88 217 GLU A C 1
ATOM 1689 O O . GLU A 1 217 ? 7.646 1.131 3.197 1.00 96.88 217 GLU A O 1
ATOM 1694 N N . PHE A 1 218 ? 7.293 2.974 4.417 1.00 97.31 218 PHE A N 1
ATOM 1695 C CA . PHE A 1 218 ? 6.079 2.475 5.077 1.00 97.31 218 PHE A CA 1
ATOM 1696 C C . PHE A 1 218 ? 4.998 2.068 4.073 1.00 97.31 218 PHE A C 1
ATOM 1698 O O . PHE A 1 218 ? 4.385 1.007 4.199 1.00 97.31 218 PHE A O 1
ATOM 1705 N N . TRP A 1 219 ? 4.776 2.895 3.047 1.00 98.56 219 TRP A N 1
ATOM 1706 C CA . TRP A 1 219 ? 3.801 2.596 1.998 1.00 98.56 219 TRP A CA 1
ATOM 1707 C C . TRP A 1 219 ? 4.266 1.423 1.127 1.00 98.56 219 TRP A C 1
ATOM 1709 O O . TRP A 1 219 ? 3.477 0.533 0.805 1.00 98.56 219 TRP A O 1
ATOM 1719 N N . CYS A 1 220 ? 5.553 1.386 0.776 1.00 98.56 220 CYS A N 1
ATOM 1720 C CA . CYS A 1 220 ? 6.119 0.344 -0.079 1.00 98.56 220 CYS A CA 1
ATOM 1721 C C . CYS A 1 220 ? 6.166 -1.023 0.618 1.00 98.56 220 CYS A C 1
ATOM 1723 O O . CYS A 1 220 ? 5.814 -2.035 0.012 1.00 98.56 220 CYS A O 1
ATOM 1725 N N . GLU A 1 221 ? 6.506 -1.054 1.906 1.00 97.62 221 GLU A N 1
ATOM 1726 C CA . GLU A 1 221 ? 6.393 -2.224 2.775 1.00 97.62 221 GLU A CA 1
ATOM 1727 C C . GLU A 1 221 ? 4.947 -2.735 2.809 1.00 97.62 221 GLU A C 1
ATOM 1729 O O . GLU A 1 221 ? 4.696 -3.918 2.570 1.00 97.62 221 GLU A O 1
ATOM 1734 N N . GLY A 1 222 ? 3.983 -1.836 3.032 1.00 98.38 222 GLY A N 1
ATOM 1735 C CA . GLY A 1 222 ? 2.557 -2.146 2.982 1.00 98.38 222 GLY A CA 1
ATOM 1736 C C . GLY A 1 222 ? 2.152 -2.801 1.664 1.00 98.38 222 GLY A C 1
ATOM 1737 O O . GLY A 1 222 ? 1.525 -3.863 1.661 1.00 98.38 222 GLY A O 1
ATOM 1738 N N . PHE A 1 223 ? 2.570 -2.219 0.538 1.00 98.69 223 PHE A N 1
ATOM 1739 C CA . PHE A 1 223 ? 2.319 -2.769 -0.793 1.00 98.69 223 PHE A CA 1
ATOM 1740 C C . PHE A 1 223 ? 2.892 -4.186 -0.940 1.00 98.69 223 PHE A C 1
ATOM 1742 O O . PHE A 1 223 ? 2.175 -5.102 -1.350 1.00 98.69 223 PHE A O 1
ATOM 1749 N N . VAL A 1 224 ? 4.146 -4.409 -0.530 1.00 97.75 224 VAL A N 1
ATOM 1750 C CA . VAL A 1 224 ? 4.766 -5.744 -0.535 1.00 97.75 224 VAL A CA 1
ATOM 1751 C C . VAL A 1 224 ? 3.984 -6.718 0.347 1.00 97.75 224 VAL A C 1
ATOM 1753 O O . VAL A 1 224 ? 3.600 -7.777 -0.154 1.00 97.75 224 VAL A O 1
ATOM 1756 N N . ARG A 1 225 ? 3.642 -6.359 1.596 1.00 97.31 225 ARG A N 1
ATOM 1757 C CA . ARG A 1 225 ? 2.773 -7.167 2.480 1.00 97.31 225 ARG A CA 1
ATOM 1758 C C . ARG A 1 225 ? 1.444 -7.531 1.789 1.00 97.31 225 ARG A C 1
ATOM 1760 O O . ARG A 1 225 ? 0.958 -8.649 1.963 1.00 97.31 225 ARG A O 1
ATOM 1767 N N . GLY A 1 226 ? 0.886 -6.636 0.970 1.00 97.38 226 GLY A N 1
ATOM 1768 C CA . GLY A 1 226 ? -0.344 -6.856 0.202 1.00 97.38 226 GLY A CA 1
ATOM 1769 C C . GLY A 1 226 ? -0.185 -7.861 -0.945 1.00 97.38 226 GLY A C 1
ATOM 1770 O O . GLY A 1 226 ? -1.037 -8.736 -1.111 1.00 97.38 226 GLY A O 1
ATOM 1771 N N . THR A 1 227 ? 0.938 -7.836 -1.675 1.00 96.81 227 THR A N 1
ATOM 1772 C CA . THR A 1 227 ? 1.247 -8.872 -2.689 1.00 96.81 227 THR A CA 1
ATOM 1773 C C . THR A 1 227 ? 1.329 -10.281 -2.091 1.00 96.81 227 THR A C 1
ATOM 1775 O O . THR A 1 227 ? 0.979 -11.265 -2.741 1.00 96.81 227 THR A O 1
ATOM 1778 N N . LEU A 1 228 ? 1.724 -10.391 -0.816 1.00 95.31 228 LEU A N 1
ATOM 1779 C CA . LEU A 1 228 ? 1.852 -11.667 -0.111 1.00 95.31 228 LEU A CA 1
ATOM 1780 C C . LEU A 1 228 ? 0.511 -12.270 0.342 1.00 95.31 228 LEU A C 1
ATOM 1782 O O . LEU A 1 228 ? 0.501 -13.399 0.841 1.00 95.31 228 LEU A O 1
ATOM 1786 N N . VAL A 1 229 ? -0.611 -11.558 0.186 1.00 95.19 229 VAL A N 1
ATOM 1787 C CA . VAL A 1 229 ? -1.940 -12.085 0.536 1.00 95.19 229 VAL A CA 1
ATOM 1788 C C . VAL A 1 229 ? -2.386 -13.172 -0.448 1.00 95.19 229 VAL A C 1
ATOM 1790 O O . VAL A 1 229 ? -2.918 -14.191 -0.008 1.00 95.19 229 VAL A O 1
ATOM 1793 N N . ASP A 1 230 ? -2.092 -12.988 -1.739 1.00 93.12 230 ASP A N 1
ATOM 1794 C CA . ASP A 1 230 ? -2.310 -13.955 -2.826 1.00 93.12 230 ASP A CA 1
ATOM 1795 C C . ASP A 1 230 ? -1.020 -14.122 -3.656 1.00 93.12 230 ASP A C 1
ATOM 1797 O O . ASP A 1 230 ? -0.963 -13.826 -4.852 1.00 93.12 230 ASP A O 1
ATOM 1801 N N . ARG A 1 231 ? 0.062 -14.543 -2.979 1.00 93.75 231 ARG A N 1
ATOM 1802 C CA . ARG A 1 231 ? 1.416 -14.660 -3.559 1.00 93.75 231 ARG A CA 1
ATOM 1803 C C . ARG A 1 231 ? 1.422 -15.429 -4.885 1.00 93.75 231 ARG A C 1
ATOM 1805 O O . ARG A 1 231 ? 2.105 -15.016 -5.819 1.00 93.75 231 ARG A O 1
ATOM 1812 N N . ASP A 1 232 ? 0.677 -16.530 -4.958 1.00 93.50 232 ASP A N 1
ATOM 1813 C CA . ASP A 1 232 ? 0.677 -17.432 -6.111 1.00 93.50 232 ASP A CA 1
ATOM 1814 C C . ASP A 1 232 ? 0.164 -16.725 -7.379 1.00 93.50 232 ASP A C 1
ATOM 1816 O O . ASP A 1 232 ? 0.744 -16.898 -8.452 1.00 93.50 232 ASP A O 1
ATOM 1820 N N . SER A 1 233 ? -0.857 -15.866 -7.262 1.00 92.69 233 SER A N 1
ATOM 1821 C CA . SER A 1 233 ? -1.359 -15.069 -8.390 1.00 92.69 233 SER A CA 1
ATOM 1822 C C . SER A 1 233 ? -0.397 -13.947 -8.806 1.00 92.69 233 SER A C 1
ATOM 1824 O O . SER A 1 233 ? -0.335 -13.597 -9.985 1.00 92.69 233 SER A O 1
ATOM 1826 N N . TRP A 1 234 ? 0.382 -13.392 -7.870 1.00 95.44 234 TRP A N 1
ATOM 1827 C CA . TRP A 1 234 ? 1.410 -12.385 -8.171 1.00 95.44 234 TRP A CA 1
ATOM 1828 C C . TRP A 1 234 ? 2.685 -12.970 -8.796 1.00 95.44 234 TRP A C 1
ATOM 1830 O O . TRP A 1 234 ? 3.409 -12.246 -9.481 1.00 95.44 234 TRP A O 1
ATOM 1840 N N . GLN A 1 235 ? 2.964 -14.265 -8.602 1.00 92.94 235 GLN A N 1
ATOM 1841 C CA . GLN A 1 235 ? 4.221 -14.905 -9.015 1.00 92.94 235 GLN A CA 1
ATOM 1842 C C . GLN A 1 235 ? 4.547 -14.711 -10.507 1.00 92.94 235 GLN A C 1
ATOM 1844 O O . GLN A 1 235 ? 5.707 -14.507 -10.853 1.00 92.94 235 GLN A O 1
ATOM 1849 N N . GLY A 1 236 ? 3.536 -14.688 -11.386 1.00 91.94 236 GLY A N 1
ATOM 1850 C CA . GLY A 1 236 ? 3.734 -14.480 -12.826 1.00 91.94 236 GLY A CA 1
ATOM 1851 C C . GLY A 1 236 ? 4.367 -13.130 -13.196 1.00 91.94 236 GLY A C 1
ATOM 1852 O O . GLY A 1 236 ? 5.123 -13.067 -14.163 1.00 91.94 236 GLY A O 1
ATOM 1853 N N . LEU A 1 237 ? 4.116 -12.076 -12.408 1.00 94.62 237 LEU A N 1
ATOM 1854 C CA . LEU A 1 237 ? 4.775 -10.773 -12.564 1.00 94.62 237 LEU A CA 1
ATOM 1855 C C . LEU A 1 237 ? 6.253 -10.863 -12.163 1.00 94.62 237 LEU A C 1
ATOM 1857 O O . LEU A 1 237 ? 7.118 -10.371 -12.878 1.00 94.62 237 LEU A O 1
ATOM 1861 N N . PHE A 1 238 ? 6.539 -11.505 -11.026 1.00 92.25 238 PHE A N 1
ATOM 1862 C CA . PHE A 1 238 ? 7.890 -11.608 -10.469 1.00 92.25 238 PHE A CA 1
ATOM 1863 C C . PHE A 1 238 ? 8.808 -12.548 -11.272 1.00 92.25 238 PHE A C 1
ATOM 1865 O O . PHE A 1 238 ? 10.003 -12.281 -11.379 1.00 92.25 238 PHE A O 1
ATOM 1872 N N . ASP A 1 239 ? 8.262 -13.610 -11.871 1.00 91.44 239 ASP A N 1
ATOM 1873 C CA . ASP A 1 239 ? 9.001 -14.521 -12.760 1.00 91.44 239 ASP A CA 1
ATOM 1874 C C . ASP A 1 239 ? 9.327 -13.874 -14.124 1.00 91.44 239 ASP A C 1
ATOM 1876 O O . ASP A 1 239 ? 10.266 -14.282 -14.816 1.00 91.44 239 ASP A O 1
ATOM 1880 N N . SER A 1 240 ? 8.559 -12.858 -14.532 1.00 93.00 240 SER A N 1
ATOM 1881 C CA . SER A 1 240 ? 8.756 -12.125 -15.782 1.00 93.00 240 SER A CA 1
ATOM 1882 C C . SER A 1 240 ? 9.770 -11.001 -15.596 1.00 93.00 240 SER A C 1
ATOM 1884 O O . SER A 1 240 ? 9.480 -9.958 -15.021 1.00 93.00 240 SER A O 1
ATOM 1886 N N . ARG A 1 241 ? 10.977 -11.165 -16.147 1.00 85.94 241 ARG A N 1
ATOM 1887 C CA . ARG A 1 241 ? 12.038 -10.142 -16.074 1.00 85.94 241 ARG A CA 1
ATOM 1888 C C . ARG A 1 241 ? 11.639 -8.778 -16.664 1.00 85.94 241 ARG A C 1
ATOM 1890 O O . ARG A 1 241 ? 12.236 -7.772 -16.289 1.00 85.94 241 ARG A O 1
ATOM 1897 N N . GLU A 1 242 ? 10.700 -8.742 -17.608 1.00 90.81 242 GLU A N 1
ATOM 1898 C CA . GLU A 1 242 ? 10.192 -7.494 -18.190 1.00 90.81 242 GLU A CA 1
ATOM 1899 C C . GLU A 1 242 ? 9.083 -6.891 -17.319 1.00 90.81 242 GLU A C 1
ATOM 1901 O O . GLU A 1 242 ? 9.154 -5.710 -16.985 1.00 90.81 242 GLU A O 1
ATOM 1906 N N . ASP A 1 243 ? 8.116 -7.696 -16.868 1.00 92.88 243 ASP A N 1
ATOM 1907 C CA . ASP A 1 243 ? 6.981 -7.180 -16.091 1.00 92.88 243 ASP A CA 1
ATOM 1908 C C . ASP A 1 243 ? 7.357 -6.861 -14.634 1.00 92.88 243 ASP A C 1
ATOM 1910 O O . ASP A 1 243 ? 6.816 -5.924 -14.049 1.00 92.88 243 ASP A O 1
ATOM 1914 N N . ALA A 1 244 ? 8.347 -7.548 -14.055 1.00 92.25 244 ALA A N 1
ATOM 1915 C CA . ALA A 1 244 ? 8.896 -7.231 -12.735 1.00 92.25 244 ALA A CA 1
ATOM 1916 C C . ALA A 1 244 ? 9.472 -5.802 -12.655 1.00 92.25 244 ALA A C 1
ATOM 1918 O O . ALA A 1 244 ? 9.520 -5.218 -11.571 1.00 92.25 244 ALA A O 1
ATOM 1919 N N . LEU A 1 245 ? 9.844 -5.189 -13.789 1.00 92.25 245 LEU A N 1
ATOM 1920 C CA . LEU A 1 245 ? 10.251 -3.778 -13.832 1.00 92.25 245 LEU A CA 1
ATOM 1921 C C . LEU A 1 245 ? 9.131 -2.836 -13.355 1.00 92.25 245 LEU A C 1
ATOM 1923 O O . LEU A 1 245 ? 9.436 -1.774 -12.819 1.00 92.25 245 LEU A O 1
ATOM 1927 N N . LEU A 1 246 ? 7.858 -3.236 -13.486 1.00 95.12 246 LEU A N 1
ATOM 1928 C CA . LEU A 1 246 ? 6.689 -2.462 -13.049 1.00 95.12 246 LEU A CA 1
ATOM 1929 C C . LEU A 1 246 ? 6.562 -2.338 -11.526 1.00 95.12 246 LEU A C 1
ATOM 1931 O O . LEU A 1 246 ? 5.796 -1.502 -11.062 1.00 95.12 246 LEU A O 1
ATOM 1935 N N . VAL A 1 247 ? 7.263 -3.168 -10.746 1.00 95.38 247 VAL A N 1
ATOM 1936 C CA . VAL A 1 247 ? 7.225 -3.137 -9.273 1.00 95.38 247 VAL A CA 1
ATOM 1937 C C . VAL A 1 247 ? 8.577 -2.763 -8.652 1.00 95.38 247 VAL A C 1
ATOM 1939 O O . VAL A 1 247 ? 8.634 -2.463 -7.462 1.00 95.38 247 VAL A O 1
ATOM 1942 N N . LEU A 1 248 ? 9.662 -2.692 -9.440 1.00 94.31 248 LEU A N 1
ATOM 1943 C CA . LEU A 1 248 ? 10.998 -2.340 -8.937 1.00 94.31 248 LEU A CA 1
ATOM 1944 C C . LEU A 1 248 ? 11.063 -1.017 -8.149 1.00 94.31 248 LEU A C 1
ATOM 1946 O O . LEU A 1 248 ? 11.699 -1.041 -7.097 1.00 94.31 248 LEU A O 1
ATOM 1950 N N . PRO A 1 249 ? 10.419 0.098 -8.559 1.00 95.88 249 PRO A N 1
ATOM 1951 C CA . PRO A 1 249 ? 10.450 1.332 -7.769 1.00 95.88 249 PRO A CA 1
ATOM 1952 C C . PRO A 1 249 ? 9.821 1.165 -6.383 1.00 95.88 249 PRO A C 1
ATOM 1954 O O . PRO A 1 249 ? 10.309 1.737 -5.419 1.00 95.88 249 PRO A O 1
ATOM 1957 N N . ILE A 1 250 ? 8.788 0.326 -6.258 1.00 97.31 250 ILE A N 1
ATOM 1958 C CA . ILE A 1 250 ? 8.163 0.007 -4.968 1.00 97.31 250 ILE A CA 1
ATOM 1959 C C . ILE A 1 250 ? 9.108 -0.879 -4.139 1.00 97.31 250 ILE A C 1
ATOM 1961 O O . ILE A 1 250 ? 9.362 -0.599 -2.970 1.00 97.31 250 ILE A O 1
ATOM 1965 N N . LEU A 1 251 ? 9.692 -1.919 -4.746 1.00 95.31 251 LEU A N 1
ATOM 1966 C CA . LEU A 1 251 ? 10.635 -2.809 -4.057 1.00 95.31 251 LEU A CA 1
ATOM 1967 C C . LEU A 1 251 ? 11.897 -2.078 -3.563 1.00 95.31 251 LEU A C 1
ATOM 1969 O O . LEU A 1 251 ? 12.400 -2.419 -2.497 1.00 95.31 251 LEU A O 1
ATOM 1973 N N . ALA A 1 252 ? 12.374 -1.055 -4.278 1.00 95.31 252 ALA A N 1
ATOM 1974 C CA . ALA A 1 252 ? 13.561 -0.271 -3.916 1.00 95.31 252 ALA A CA 1
ATOM 1975 C C . ALA A 1 252 ? 13.435 0.504 -2.590 1.00 95.31 252 ALA A C 1
ATOM 1977 O O . ALA A 1 252 ? 14.452 0.854 -1.987 1.00 95.31 252 ALA A O 1
ATOM 1978 N N . HIS A 1 253 ? 12.207 0.752 -2.126 1.00 95.44 253 HIS A N 1
ATOM 1979 C CA . HIS A 1 253 ? 11.922 1.361 -0.823 1.00 95.44 253 HIS A CA 1
ATOM 1980 C C . HIS A 1 253 ? 11.381 0.361 0.213 1.00 95.44 253 HIS A C 1
ATOM 1982 O O . HIS A 1 253 ? 11.237 0.723 1.374 1.00 95.44 253 HIS A O 1
ATOM 1988 N N . ALA A 1 254 ? 11.066 -0.878 -0.178 1.00 92.31 254 ALA A N 1
ATOM 1989 C CA . ALA A 1 254 ? 10.495 -1.890 0.718 1.00 92.31 254 ALA A CA 1
ATOM 1990 C C . ALA A 1 254 ? 11.544 -2.785 1.413 1.00 92.31 254 ALA A C 1
ATOM 1992 O O . ALA A 1 254 ? 11.181 -3.586 2.272 1.00 92.31 254 ALA A O 1
ATOM 1993 N N . VAL A 1 255 ? 12.822 -2.683 1.032 1.00 89.19 255 VAL A N 1
ATOM 1994 C CA . VAL A 1 255 ? 13.956 -3.422 1.622 1.00 89.19 255 VAL A CA 1
ATOM 1995 C C . VAL A 1 255 ? 15.153 -2.491 1.837 1.00 89.19 255 VAL A C 1
ATOM 1997 O O . VAL A 1 255 ? 15.170 -1.367 1.329 1.00 89.19 255 VAL A O 1
ATOM 2000 N N . GLU A 1 256 ? 16.182 -2.942 2.563 1.00 89.06 256 GLU A N 1
ATOM 2001 C CA . GLU A 1 256 ? 17.410 -2.152 2.692 1.00 89.06 256 GLU A CA 1
ATOM 2002 C C . GLU A 1 256 ? 18.091 -1.962 1.316 1.00 89.06 256 GLU A C 1
ATOM 200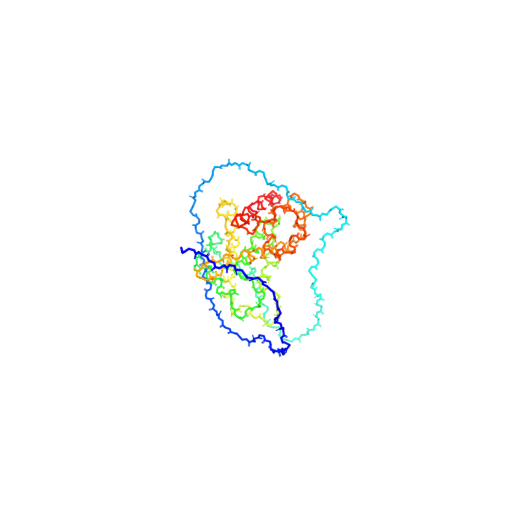4 O O . GLU A 1 256 ? 18.175 -2.875 0.491 1.00 89.06 256 GLU A O 1
ATOM 2009 N N . ARG A 1 257 ? 18.625 -0.762 1.053 1.00 88.75 257 ARG A N 1
ATOM 2010 C CA . ARG A 1 257 ? 19.212 -0.404 -0.255 1.00 88.75 257 ARG A CA 1
ATOM 2011 C C . ARG A 1 257 ? 20.350 -1.341 -0.700 1.00 88.75 257 ARG A C 1
ATOM 2013 O O . ARG A 1 257 ? 20.457 -1.667 -1.878 1.00 88.75 257 ARG A O 1
ATOM 2020 N N . ASN A 1 258 ? 21.183 -1.781 0.239 1.00 89.06 258 ASN A N 1
ATOM 2021 C CA . ASN A 1 258 ? 22.258 -2.765 0.038 1.00 89.06 258 ASN A CA 1
ATOM 2022 C C . ASN A 1 258 ? 21.735 -4.153 -0.395 1.00 89.06 258 ASN A C 1
ATOM 2024 O O . ASN A 1 258 ? 22.388 -4.820 -1.195 1.00 89.06 258 ASN A O 1
ATOM 2028 N N . GLU A 1 259 ? 20.584 -4.586 0.124 1.00 90.19 259 GLU A N 1
ATOM 2029 C CA . GLU A 1 259 ? 19.903 -5.828 -0.241 1.00 90.19 259 GLU A CA 1
ATOM 2030 C C . GLU A 1 259 ? 19.353 -5.705 -1.665 1.00 90.19 259 GLU A C 1
ATOM 2032 O O . GLU A 1 259 ? 19.684 -6.526 -2.523 1.00 90.19 259 GLU A O 1
ATOM 2037 N N . PHE A 1 260 ? 18.641 -4.613 -1.964 1.00 90.69 260 PHE A N 1
ATOM 2038 C CA . PHE A 1 260 ? 18.116 -4.343 -3.306 1.00 90.69 260 PHE A CA 1
ATOM 2039 C C . PHE A 1 260 ? 19.218 -4.301 -4.380 1.00 90.69 260 PHE A C 1
ATOM 2041 O O . PHE A 1 260 ? 19.116 -4.971 -5.408 1.00 90.69 260 PHE A O 1
ATOM 2048 N N . GLU A 1 261 ? 20.303 -3.558 -4.137 1.00 88.75 261 GLU A N 1
ATOM 2049 C CA . GLU A 1 261 ? 21.452 -3.448 -5.053 1.00 88.75 261 GLU A CA 1
ATOM 2050 C C . GLU A 1 261 ? 22.238 -4.763 -5.218 1.00 88.75 261 GLU A C 1
ATOM 2052 O O . GLU A 1 261 ? 23.027 -4.894 -6.159 1.00 88.75 261 GLU A O 1
ATOM 2057 N N . SER A 1 262 ? 22.039 -5.749 -4.333 1.00 89.44 262 SER A N 1
ATOM 2058 C CA . SER A 1 262 ? 22.656 -7.074 -4.465 1.00 89.44 262 SER A CA 1
ATOM 2059 C C . SER A 1 262 ? 21.930 -7.980 -5.470 1.00 89.44 262 SER A C 1
ATOM 2061 O O . SER A 1 262 ? 22.581 -8.782 -6.143 1.00 89.44 262 SER A O 1
ATOM 2063 N N . GLU A 1 263 ? 20.616 -7.792 -5.641 1.00 85.81 263 GLU A N 1
ATOM 2064 C CA . GLU A 1 263 ? 19.753 -8.582 -6.535 1.00 85.81 263 GLU A CA 1
ATOM 2065 C C . GLU A 1 263 ? 19.489 -7.869 -7.883 1.00 85.81 263 GLU A C 1
ATOM 2067 O O . GLU A 1 263 ? 19.390 -8.498 -8.947 1.00 85.81 263 GLU A O 1
ATOM 2072 N N . VAL A 1 264 ? 19.416 -6.532 -7.873 1.00 86.25 264 VAL A N 1
ATOM 2073 C CA . VAL A 1 264 ? 19.072 -5.695 -9.034 1.00 86.25 264 VAL A CA 1
ATOM 2074 C C . VAL A 1 264 ? 20.292 -4.919 -9.530 1.00 86.25 264 VAL A C 1
ATOM 2076 O O . VAL A 1 264 ? 20.896 -4.155 -8.785 1.00 86.25 264 VAL A O 1
ATOM 2079 N N . THR A 1 265 ? 20.634 -5.042 -10.822 1.00 82.44 265 THR A N 1
ATOM 2080 C CA . THR A 1 265 ? 21.722 -4.249 -11.430 1.00 82.44 265 THR A CA 1
ATOM 2081 C C . THR A 1 265 ? 21.238 -3.294 -12.512 1.00 82.44 265 THR A C 1
ATOM 2083 O O . THR A 1 265 ? 20.366 -3.619 -13.314 1.00 82.44 265 THR A O 1
ATOM 2086 N N . GLY A 1 266 ? 21.828 -2.103 -12.568 1.00 83.31 266 GLY A N 1
ATOM 2087 C CA . GLY A 1 266 ? 21.460 -1.049 -13.511 1.00 83.31 266 GLY A CA 1
ATOM 2088 C C . GLY A 1 266 ? 21.602 0.334 -12.872 1.00 83.31 266 GLY A C 1
ATOM 2089 O O . GLY A 1 266 ? 22.229 0.453 -11.821 1.00 83.31 266 GLY A O 1
ATOM 2090 N N . PRO A 1 267 ? 21.035 1.386 -13.485 1.00 83.62 267 PRO A N 1
ATOM 2091 C CA . PRO A 1 267 ? 20.958 2.720 -12.890 1.00 83.62 267 PRO A CA 1
ATOM 2092 C C . PRO A 1 267 ? 19.874 2.781 -11.794 1.00 83.62 267 PRO A C 1
ATOM 2094 O O . PRO A 1 267 ? 18.837 3.410 -11.976 1.00 83.62 267 PRO A O 1
ATOM 2097 N N . THR A 1 268 ? 20.101 2.110 -10.662 1.00 88.81 268 THR A N 1
ATOM 2098 C CA . THR A 1 268 ? 19.156 2.039 -9.527 1.00 88.81 268 THR A CA 1
ATOM 2099 C C . THR A 1 268 ? 19.053 3.345 -8.731 1.00 88.81 268 THR A C 1
ATOM 2101 O O . THR A 1 268 ? 18.035 3.579 -8.093 1.00 88.81 268 THR A O 1
ATOM 2104 N N . GLU A 1 269 ? 20.058 4.227 -8.817 1.00 89.38 269 GLU A N 1
ATOM 2105 C CA . GLU A 1 269 ? 20.120 5.524 -8.113 1.00 89.38 269 GLU A CA 1
ATOM 2106 C C . GLU A 1 269 ? 18.853 6.384 -8.248 1.00 89.38 269 GLU A C 1
ATOM 2108 O O . GLU A 1 269 ? 18.516 7.121 -7.326 1.00 89.38 269 GLU A O 1
ATOM 2113 N N . VAL A 1 270 ? 18.142 6.284 -9.380 1.00 91.44 270 VAL A N 1
ATOM 2114 C CA . VAL A 1 270 ? 16.912 7.052 -9.635 1.00 91.44 270 VAL A CA 1
ATOM 2115 C C . VAL A 1 270 ? 15.824 6.778 -8.594 1.00 91.44 270 VAL A C 1
ATOM 2117 O O . VAL A 1 270 ? 15.069 7.689 -8.264 1.00 91.44 270 VAL A O 1
ATOM 2120 N N . PHE A 1 271 ? 15.772 5.569 -8.022 1.00 92.19 271 PHE A N 1
ATOM 2121 C CA . PHE A 1 271 ? 14.762 5.206 -7.028 1.00 92.19 271 PHE A CA 1
ATOM 2122 C C . PHE A 1 271 ? 14.903 6.017 -5.730 1.00 92.19 271 PHE A C 1
ATOM 2124 O O . PHE A 1 271 ? 13.901 6.395 -5.145 1.00 92.19 271 PHE A O 1
ATOM 2131 N N . TRP A 1 272 ? 16.117 6.399 -5.321 1.00 92.38 272 TRP A N 1
ATOM 2132 C CA . TRP A 1 272 ? 16.343 7.219 -4.117 1.00 92.38 272 TRP A CA 1
ATOM 2133 C C . TRP A 1 272 ? 16.531 8.710 -4.439 1.00 92.38 272 TRP A C 1
ATOM 2135 O O . TRP A 1 272 ? 17.341 9.397 -3.818 1.00 92.38 272 TRP A O 1
ATOM 2145 N N . SER A 1 273 ? 15.790 9.201 -5.432 1.00 90.31 273 SER A N 1
ATOM 2146 C CA . SER A 1 273 ? 15.718 10.614 -5.819 1.00 90.31 273 SER A CA 1
ATOM 2147 C C . SER A 1 273 ? 14.267 11.104 -5.819 1.00 90.31 273 SER A C 1
ATOM 2149 O O . SER A 1 273 ? 13.348 10.288 -5.764 1.00 90.31 273 SER A O 1
ATOM 2151 N N . ASP A 1 274 ? 14.043 12.414 -5.948 1.00 87.38 274 ASP A N 1
ATOM 2152 C CA . ASP A 1 274 ? 12.691 12.992 -6.062 1.00 87.38 274 ASP A CA 1
ATOM 2153 C C . ASP A 1 274 ? 11.883 12.365 -7.222 1.00 87.38 274 ASP A C 1
ATOM 2155 O O . ASP A 1 274 ? 10.680 12.140 -7.101 1.00 87.38 274 ASP A O 1
ATOM 2159 N N . GLU A 1 275 ? 12.552 12.014 -8.330 1.00 89.38 275 GLU A N 1
ATOM 2160 C CA . GLU A 1 275 ? 11.953 11.294 -9.468 1.00 89.38 275 GLU A CA 1
ATOM 2161 C C . GLU A 1 275 ? 11.526 9.866 -9.075 1.00 89.38 275 GLU A C 1
ATOM 2163 O O . GLU A 1 275 ? 10.515 9.360 -9.556 1.00 89.38 275 GLU A O 1
ATOM 2168 N N . GLY A 1 276 ? 12.244 9.235 -8.143 1.00 89.56 276 GLY A N 1
ATOM 2169 C CA . GLY A 1 276 ? 11.923 7.921 -7.584 1.00 89.56 276 GLY A CA 1
ATOM 2170 C C . GLY A 1 276 ? 10.575 7.878 -6.867 1.00 89.56 276 GLY A C 1
ATOM 2171 O O . GLY A 1 276 ? 9.815 6.931 -7.064 1.00 89.56 276 GLY A O 1
ATOM 2172 N N . LEU A 1 277 ? 10.217 8.940 -6.137 1.00 89.81 277 LEU A N 1
ATOM 2173 C CA . LEU A 1 277 ? 8.893 9.066 -5.516 1.00 89.81 277 LEU A CA 1
ATOM 2174 C C . LEU A 1 277 ? 7.778 9.120 -6.573 1.00 89.81 277 LEU A C 1
ATOM 2176 O O . LEU A 1 277 ? 6.756 8.447 -6.431 1.00 89.81 277 LEU A O 1
ATOM 2180 N N . GLU A 1 278 ? 7.982 9.844 -7.680 1.00 93.06 278 GLU A N 1
ATOM 2181 C CA . GLU A 1 278 ? 7.028 9.834 -8.799 1.00 93.06 278 GLU A CA 1
ATOM 2182 C C . GLU A 1 278 ? 6.931 8.447 -9.461 1.00 93.06 278 GLU A C 1
ATOM 2184 O O . GLU A 1 278 ? 5.841 8.033 -9.876 1.00 93.06 278 GLU A O 1
ATOM 2189 N N . LEU A 1 279 ? 8.039 7.696 -9.530 1.00 95.69 279 LEU A N 1
ATOM 2190 C CA . LEU A 1 279 ? 8.054 6.332 -10.063 1.00 95.69 279 LEU A CA 1
ATOM 2191 C C . LEU A 1 279 ? 7.212 5.354 -9.225 1.00 95.69 279 LEU A C 1
ATOM 2193 O O . LEU A 1 279 ? 6.672 4.417 -9.812 1.00 95.69 279 LEU A O 1
ATOM 2197 N N . ILE A 1 280 ? 7.019 5.559 -7.914 1.00 96.94 280 ILE A N 1
ATOM 2198 C CA . ILE A 1 280 ? 6.109 4.739 -7.080 1.00 96.94 280 ILE A CA 1
ATOM 2199 C C . ILE A 1 280 ? 4.660 4.868 -7.586 1.00 96.94 280 ILE A C 1
ATOM 2201 O O . ILE A 1 280 ? 3.986 3.865 -7.857 1.00 96.94 280 ILE A O 1
ATOM 2205 N N . SER A 1 281 ? 4.186 6.102 -7.781 1.00 96.06 281 SER A N 1
ATOM 2206 C CA . SER A 1 281 ? 2.839 6.386 -8.298 1.00 96.06 281 SER A CA 1
ATOM 2207 C C . SER A 1 281 ? 2.659 5.848 -9.720 1.00 96.06 281 SER A C 1
ATOM 2209 O O . SER A 1 281 ? 1.675 5.165 -10.013 1.00 96.06 281 SER A O 1
ATOM 2211 N N . GLN A 1 282 ? 3.640 6.090 -10.598 1.00 96.25 282 GLN A N 1
ATOM 2212 C CA . GLN A 1 282 ? 3.620 5.608 -11.984 1.00 96.25 282 GLN A CA 1
ATOM 2213 C C . GLN A 1 282 ? 3.606 4.071 -12.060 1.00 96.25 282 GLN A C 1
ATOM 2215 O O . GLN A 1 282 ? 2.825 3.505 -12.827 1.00 96.25 282 GLN A O 1
ATOM 2220 N N . SER A 1 283 ? 4.407 3.400 -11.226 1.00 97.06 283 SER A N 1
ATOM 2221 C CA . SER A 1 283 ? 4.438 1.935 -11.084 1.00 97.06 283 SER A CA 1
ATOM 2222 C C . SER A 1 283 ? 3.080 1.385 -10.673 1.00 97.06 283 SER A C 1
ATOM 2224 O O . SER A 1 283 ? 2.566 0.458 -11.292 1.00 97.06 283 SER A O 1
ATOM 2226 N N . THR A 1 284 ? 2.445 2.007 -9.680 1.00 97.81 284 THR A N 1
ATOM 2227 C CA . THR A 1 284 ? 1.127 1.593 -9.182 1.00 97.81 284 THR A CA 1
ATOM 2228 C C . THR A 1 284 ? 0.052 1.671 -10.268 1.00 97.81 284 THR A C 1
ATOM 2230 O O . THR A 1 284 ? -0.713 0.724 -10.467 1.00 97.81 284 THR A O 1
ATOM 2233 N N . VAL A 1 285 ? 0.027 2.769 -11.029 1.00 97.44 285 VAL A N 1
ATOM 2234 C CA . VAL A 1 285 ? -0.889 2.950 -12.167 1.00 97.44 285 VAL A CA 1
ATOM 2235 C C . VAL A 1 285 ? -0.604 1.935 -13.280 1.00 97.44 285 VAL A C 1
ATOM 2237 O O . VAL A 1 285 ? -1.539 1.378 -13.863 1.00 97.44 285 VAL A O 1
ATOM 2240 N N . ALA A 1 286 ? 0.670 1.648 -13.559 1.00 96.94 286 ALA A N 1
ATOM 2241 C CA . ALA A 1 286 ? 1.065 0.660 -14.557 1.00 96.94 286 ALA A CA 1
ATOM 2242 C C . ALA A 1 286 ? 0.679 -0.774 -14.146 1.00 96.94 286 ALA A C 1
ATOM 2244 O O . ALA A 1 286 ? 0.139 -1.509 -14.971 1.00 96.94 286 ALA A O 1
ATOM 2245 N N . LEU A 1 287 ? 0.855 -1.149 -12.874 1.00 97.12 287 LEU A N 1
ATOM 2246 C CA . LEU A 1 287 ? 0.411 -2.433 -12.313 1.00 97.12 287 LEU A CA 1
ATOM 2247 C C . LEU A 1 287 ? -1.118 -2.577 -12.356 1.00 97.12 287 LEU A C 1
ATOM 2249 O O . LEU A 1 287 ? -1.629 -3.622 -12.765 1.00 97.12 287 LEU A O 1
ATOM 2253 N N . 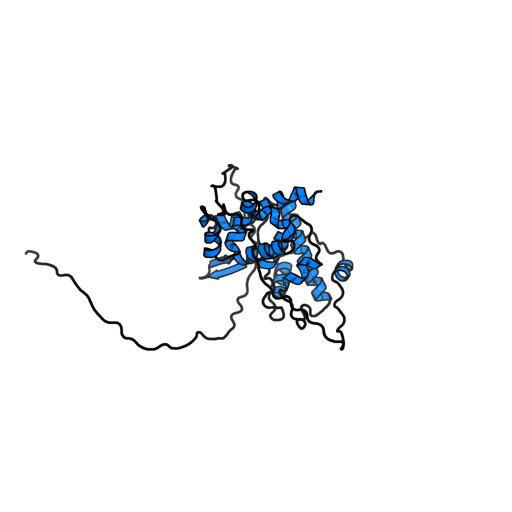HIS A 1 288 ? -1.860 -1.513 -12.021 1.00 95.56 288 HIS A N 1
ATOM 2254 C CA . HIS A 1 288 ? -3.319 -1.502 -12.148 1.00 95.56 288 HIS A CA 1
ATOM 2255 C C . HIS A 1 288 ? -3.765 -1.778 -13.594 1.00 95.56 288 HIS A C 1
ATOM 2257 O O . HIS A 1 288 ? -4.687 -2.571 -13.815 1.00 95.56 288 HIS A O 1
ATOM 2263 N N . ALA A 1 289 ? -3.096 -1.162 -14.575 1.00 94.81 289 ALA A N 1
ATOM 2264 C CA . ALA A 1 289 ? -3.367 -1.358 -15.996 1.00 94.81 289 ALA A CA 1
ATOM 2265 C C . ALA A 1 289 ? -2.950 -2.754 -16.500 1.00 94.81 289 ALA A C 1
ATOM 2267 O O . ALA A 1 289 ? -3.718 -3.375 -17.235 1.00 94.81 289 ALA A O 1
ATOM 2268 N N . TYR A 1 290 ? -1.786 -3.262 -16.078 1.00 95.44 290 TYR A N 1
ATOM 2269 C CA . TYR A 1 290 ? -1.253 -4.584 -16.435 1.00 95.44 290 TYR A CA 1
ATOM 2270 C C . TYR A 1 290 ? -2.232 -5.712 -16.078 1.00 95.44 290 TYR A C 1
ATOM 2272 O O . TYR A 1 290 ? -2.538 -6.561 -16.914 1.00 95.44 290 TYR A O 1
ATOM 2280 N N . TRP A 1 291 ? -2.802 -5.671 -14.871 1.00 93.19 291 TRP A N 1
ATOM 2281 C CA . TRP A 1 291 ? -3.742 -6.687 -14.389 1.00 93.19 291 TRP A CA 1
ATOM 2282 C C . TRP A 1 291 ? -5.212 -6.463 -14.801 1.00 93.19 291 TRP A C 1
ATOM 2284 O O . TRP A 1 291 ? -6.043 -7.358 -14.639 1.00 93.19 291 TRP A O 1
ATOM 2294 N N . SER A 1 292 ? -5.559 -5.309 -15.382 1.00 87.19 292 SER A N 1
ATOM 2295 C CA . SER A 1 292 ? -6.937 -4.982 -15.797 1.00 87.19 292 SER A CA 1
ATOM 2296 C C . SER A 1 292 ? -7.596 -6.018 -16.740 1.00 87.19 292 SER A C 1
ATOM 2298 O O . SER A 1 292 ? -8.760 -6.374 -16.509 1.00 87.19 292 SER A O 1
ATOM 2300 N N . PRO A 1 293 ? -6.896 -6.597 -17.744 1.00 85.62 293 PRO A N 1
ATOM 2301 C CA . PRO A 1 293 ? -7.460 -7.657 -18.582 1.00 85.62 293 PRO A CA 1
ATOM 2302 C C . PRO A 1 293 ? -7.787 -8.939 -17.805 1.00 85.62 293 PRO A C 1
ATOM 2304 O O . PRO A 1 293 ? -8.788 -9.584 -18.107 1.00 85.62 293 PRO A O 1
ATOM 2307 N N . ALA A 1 294 ? -6.979 -9.294 -16.798 1.00 76.94 294 ALA A N 1
ATOM 2308 C CA . ALA A 1 294 ? -7.174 -10.499 -15.987 1.00 76.94 294 ALA A CA 1
ATOM 2309 C C . ALA A 1 294 ? -8.396 -10.385 -15.060 1.00 76.94 294 ALA A C 1
ATOM 2311 O O . ALA A 1 294 ? -9.116 -11.360 -14.879 1.00 76.94 294 ALA A O 1
ATOM 2312 N N . ARG A 1 295 ? -8.688 -9.180 -14.548 1.00 73.12 295 ARG A N 1
ATOM 2313 C CA . ARG A 1 295 ? -9.882 -8.899 -13.725 1.00 73.12 295 ARG A CA 1
ATOM 2314 C C . ARG A 1 295 ? -11.198 -8.817 -14.517 1.00 73.12 295 ARG A C 1
ATOM 2316 O O . ARG A 1 295 ? -12.258 -8.691 -13.907 1.00 73.12 295 ARG A O 1
ATOM 2323 N N . SER A 1 296 ? -11.139 -8.838 -15.851 1.00 63.12 296 SER A N 1
ATOM 2324 C CA . SER A 1 296 ? -12.289 -8.599 -16.743 1.00 63.12 296 SER A CA 1
ATOM 2325 C C . SER A 1 296 ? -12.868 -9.869 -17.395 1.00 63.12 296 SER A C 1
ATOM 2327 O O . SER A 1 296 ? -13.780 -9.751 -18.218 1.00 63.12 296 SER A O 1
ATOM 2329 N N . GLY A 1 297 ? -12.322 -11.053 -17.085 1.00 44.97 297 GLY A N 1
ATOM 2330 C CA . GLY A 1 297 ? -12.699 -12.356 -17.662 1.00 44.97 297 GLY A CA 1
ATOM 2331 C C . GLY A 1 297 ? -13.344 -13.309 -16.663 1.00 44.97 297 GLY A C 1
ATOM 2332 O O . GLY A 1 297 ? -14.209 -14.089 -17.122 1.00 44.97 297 GLY A O 1
#

pLDDT: mean 71.53, std 28.73, range [23.52, 98.75]